Protein AF-A0A0J9YVA6-F1 (afdb_monomer_lite)

Radius of gyration: 19.33 Å; chains: 1; bounding box: 51×37×50 Å

Structure (mmCIF, N/CA/C/O backbone):
data_AF-A0A0J9YVA6-F1
#
_entry.id   AF-A0A0J9YVA6-F1
#
loop_
_atom_site.group_PDB
_atom_site.id
_atom_site.type_symbol
_atom_site.label_atom_id
_atom_site.label_alt_id
_atom_site.label_comp_id
_atom_site.label_asym_id
_atom_site.label_entity_id
_atom_site.label_seq_id
_atom_site.pdbx_PDB_ins_code
_atom_site.Cartn_x
_atom_site.Cartn_y
_atom_site.Cartn_z
_atom_site.occupancy
_atom_site.B_iso_or_equiv
_atom_site.auth_seq_id
_atom_site.auth_comp_id
_atom_site.auth_asym_id
_atom_site.auth_atom_id
_atom_site.pdbx_PDB_model_num
ATOM 1 N N . MET A 1 1 ? 23.144 -6.982 13.644 1.00 34.41 1 MET A N 1
ATOM 2 C CA . MET A 1 1 ? 22.633 -7.574 12.383 1.00 34.41 1 MET A CA 1
ATOM 3 C C . MET A 1 1 ? 21.151 -7.306 12.459 1.00 34.41 1 MET A C 1
ATOM 5 O O . MET A 1 1 ? 20.417 -8.117 13.003 1.00 34.41 1 MET A O 1
ATOM 9 N N . ASP A 1 2 ? 20.773 -6.083 12.106 1.00 31.20 2 ASP A N 1
ATOM 10 C CA . ASP A 1 2 ? 19.580 -5.460 12.680 1.00 31.20 2 ASP A CA 1
ATOM 11 C C . ASP A 1 2 ? 18.478 -5.509 11.624 1.00 31.20 2 ASP A C 1
ATOM 13 O O . ASP A 1 2 ? 18.634 -4.998 10.516 1.00 31.20 2 ASP A O 1
ATOM 17 N N . THR A 1 3 ? 17.441 -6.293 11.910 1.00 40.44 3 THR A N 1
ATOM 18 C CA . THR A 1 3 ? 16.440 -6.740 10.938 1.00 40.44 3 THR A CA 1
ATOM 19 C C . THR A 1 3 ? 15.103 -6.041 11.116 1.00 40.44 3 THR A C 1
ATOM 21 O O . THR A 1 3 ? 14.570 -6.051 12.219 1.00 40.44 3 THR A O 1
ATOM 24 N N . LEU A 1 4 ? 14.511 -5.650 9.982 1.00 44.72 4 LEU A N 1
ATOM 25 C CA . LEU A 1 4 ? 13.115 -5.225 9.823 1.00 44.72 4 LEU A CA 1
ATOM 26 C C . LEU A 1 4 ? 12.574 -5.741 8.464 1.00 44.72 4 LEU A C 1
ATOM 28 O O . LEU A 1 4 ? 12.211 -4.977 7.586 1.00 44.72 4 LEU A O 1
ATOM 32 N N . PHE A 1 5 ? 12.581 -7.019 8.083 1.00 54.06 5 PHE A N 1
ATOM 33 C CA . PHE A 1 5 ? 12.419 -8.262 8.824 1.00 54.06 5 PHE A CA 1
ATOM 34 C C . PHE A 1 5 ? 12.873 -9.390 7.889 1.00 54.06 5 PHE A C 1
ATOM 36 O O . PHE A 1 5 ? 12.263 -9.595 6.839 1.00 54.06 5 PHE A O 1
ATOM 43 N N . ASN A 1 6 ? 13.935 -10.134 8.208 1.00 56.59 6 ASN A N 1
ATOM 44 C CA . ASN A 1 6 ? 14.426 -11.213 7.337 1.00 56.59 6 ASN A CA 1
ATOM 45 C C . ASN A 1 6 ? 13.557 -12.488 7.428 1.00 56.59 6 ASN A C 1
ATOM 47 O O . ASN A 1 6 ? 14.058 -13.608 7.467 1.00 56.59 6 ASN A O 1
ATOM 51 N N . THR A 1 7 ? 12.242 -12.296 7.487 1.00 61.22 7 THR A N 1
ATOM 52 C CA . THR A 1 7 ? 11.217 -13.318 7.651 1.00 61.22 7 THR A CA 1
ATOM 53 C C . THR A 1 7 ? 10.529 -13.509 6.308 1.00 61.22 7 THR A C 1
ATOM 55 O O . THR A 1 7 ? 10.100 -12.545 5.673 1.00 61.22 7 THR A O 1
ATOM 58 N N . LYS A 1 8 ? 10.432 -14.756 5.843 1.00 60.28 8 LYS A N 1
ATOM 59 C CA . LYS A 1 8 ? 9.611 -15.068 4.673 1.00 60.28 8 LYS A CA 1
ATOM 60 C C . LYS A 1 8 ? 8.153 -15.031 5.111 1.00 60.28 8 LYS A C 1
ATOM 62 O O . LYS A 1 8 ? 7.720 -15.896 5.864 1.00 60.28 8 LYS A O 1
ATOM 67 N N . PHE A 1 9 ? 7.415 -14.029 4.652 1.00 67.56 9 PHE A N 1
ATOM 68 C CA . PHE A 1 9 ? 5.964 -14.053 4.750 1.00 67.56 9 PHE A CA 1
ATOM 69 C C . PHE A 1 9 ? 5.457 -15.061 3.724 1.00 67.56 9 PHE A C 1
ATOM 71 O O . PHE A 1 9 ? 5.708 -14.918 2.524 1.00 67.56 9 PHE A O 1
ATOM 78 N N . GLU A 1 10 ? 4.793 -16.112 4.190 1.00 59.31 10 GLU A N 1
ATOM 79 C CA . GLU A 1 10 ? 4.082 -17.006 3.290 1.00 59.31 10 GLU A CA 1
ATOM 80 C C . GLU A 1 10 ? 3.025 -16.167 2.570 1.00 59.31 10 GLU A C 1
ATOM 82 O O . GLU A 1 10 ? 2.240 -15.462 3.205 1.00 59.31 10 GLU A O 1
ATOM 87 N N . SER A 1 11 ? 3.033 -16.193 1.243 1.00 61.22 11 SER A N 1
ATOM 88 C CA . SER A 1 11 ? 1.975 -15.633 0.408 1.00 61.22 11 SER A CA 1
ATOM 89 C C . SER A 1 11 ? 1.810 -16.563 -0.783 1.00 61.22 11 SER A C 1
ATOM 91 O O . SER A 1 11 ? 2.749 -16.796 -1.542 1.00 61.22 11 SER A O 1
ATOM 93 N N . ASP A 1 12 ? 0.625 -17.150 -0.912 1.00 62.28 12 ASP A N 1
ATOM 94 C CA . ASP A 1 12 ? 0.291 -17.915 -2.105 1.00 62.28 12 ASP A CA 1
ATOM 95 C C . ASP A 1 12 ? -0.036 -16.914 -3.214 1.00 62.28 12 ASP A C 1
ATOM 97 O O . ASP A 1 12 ? -0.843 -16.002 -2.971 1.00 62.28 12 ASP A O 1
ATOM 101 N N . PRO A 1 13 ? 0.551 -17.047 -4.416 1.00 64.94 13 PRO A N 1
ATOM 102 C CA . PRO A 1 13 ? 0.197 -16.185 -5.530 1.00 64.94 13 PRO A CA 1
ATOM 10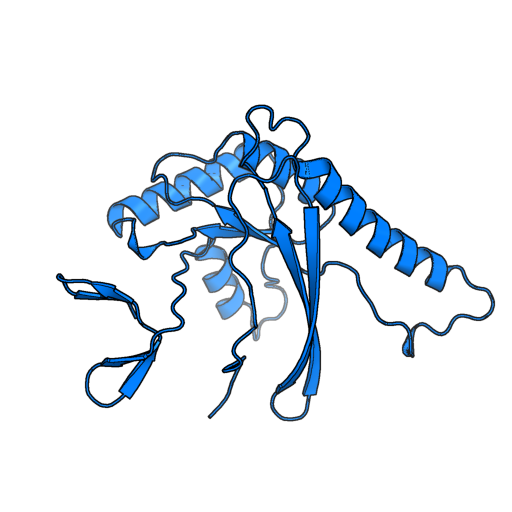3 C C . PRO A 1 13 ? -1.307 -16.298 -5.784 1.00 64.94 13 PRO A C 1
ATOM 105 O O . PRO A 1 13 ? -1.847 -17.385 -5.993 1.00 64.94 13 PRO A O 1
ATOM 108 N N . ALA A 1 14 ? -2.000 -15.162 -5.714 1.00 65.56 14 ALA A N 1
ATOM 109 C CA . ALA A 1 14 ? -3.417 -15.113 -6.017 1.00 65.56 14 ALA A CA 1
ATOM 110 C C . ALA A 1 14 ? -3.646 -15.357 -7.514 1.00 65.56 14 ALA A C 1
ATOM 112 O O . ALA A 1 14 ? -2.877 -14.905 -8.361 1.00 65.56 14 ALA A O 1
ATOM 113 N N . THR A 1 15 ? -4.728 -16.055 -7.845 1.00 70.56 15 THR A N 1
ATOM 114 C CA . THR A 1 15 ? -5.177 -16.207 -9.229 1.00 70.56 15 THR A CA 1
ATOM 115 C C . THR A 1 15 ? -5.723 -14.877 -9.747 1.00 70.56 15 THR A C 1
ATOM 117 O O . THR A 1 15 ? -6.553 -14.270 -9.079 1.00 70.56 15 THR A O 1
ATOM 120 N N . HIS A 1 16 ? -5.326 -14.454 -10.949 1.00 73.81 16 HIS A N 1
ATOM 121 C CA . HIS A 1 16 ? -5.752 -13.192 -11.587 1.00 73.81 16 HIS A CA 1
ATOM 122 C C . HIS A 1 16 ? -7.160 -13.237 -12.221 1.00 73.81 16 HIS A C 1
ATOM 124 O O . HIS A 1 16 ? -7.457 -12.527 -13.179 1.00 73.81 16 HIS A O 1
ATOM 130 N N . ASN A 1 17 ? -8.025 -14.121 -11.720 1.00 80.12 17 ASN A N 1
ATOM 131 C CA . ASN A 1 17 ? -9.344 -14.409 -12.289 1.00 80.12 17 ASN A CA 1
ATOM 132 C C . ASN A 1 17 ? -10.437 -14.314 -11.215 1.00 80.12 17 ASN A C 1
ATOM 134 O O . ASN A 1 17 ? -11.429 -15.041 -11.251 1.00 80.12 17 ASN A O 1
ATOM 138 N N . GLU A 1 18 ? -10.234 -13.461 -10.214 1.00 84.56 18 GLU A N 1
ATOM 139 C CA . GLU A 1 18 ? -11.162 -13.340 -9.093 1.00 84.56 18 GLU A CA 1
ATOM 140 C C . GLU A 1 18 ? -12.416 -12.550 -9.519 1.00 84.56 18 GLU A C 1
ATOM 142 O O . GLU A 1 18 ? -12.301 -11.490 -10.147 1.00 84.56 18 GLU A O 1
ATOM 147 N N . PRO A 1 19 ? -13.629 -13.028 -9.178 1.00 84.81 19 PRO A N 1
ATOM 148 C CA . PRO A 1 19 ? -14.884 -12.405 -9.609 1.00 84.81 19 PRO A CA 1
ATOM 149 C C . PRO A 1 19 ? -15.133 -11.030 -8.968 1.00 84.81 19 PRO A C 1
ATOM 151 O O . PRO A 1 19 ? -15.962 -10.266 -9.456 1.00 84.81 19 PRO A O 1
ATOM 154 N N . GLY A 1 20 ? -14.420 -10.703 -7.890 1.00 86.06 20 GLY A N 1
ATOM 155 C CA . GLY A 1 20 ? -14.510 -9.430 -7.189 1.00 86.06 20 GLY A CA 1
ATOM 156 C C . GLY A 1 20 ? -13.316 -9.208 -6.265 1.00 86.06 20 GLY A C 1
ATOM 157 O O . GLY A 1 20 ? -12.478 -10.094 -6.081 1.00 86.06 20 GLY A O 1
ATOM 158 N N . VAL A 1 21 ? -13.253 -8.015 -5.677 1.00 91.00 21 VAL A N 1
ATOM 159 C CA . VAL A 1 21 ? -12.195 -7.643 -4.734 1.00 91.00 21 VAL A CA 1
ATOM 160 C C . VAL A 1 21 ? -12.500 -8.221 -3.357 1.00 91.00 21 VAL A C 1
ATOM 162 O O . VAL A 1 21 ? -13.602 -8.068 -2.836 1.00 91.00 21 VAL A O 1
ATOM 165 N N . ARG A 1 22 ? -11.509 -8.863 -2.743 1.00 90.88 22 ARG A N 1
ATOM 166 C CA . ARG A 1 22 ? -11.577 -9.361 -1.362 1.00 90.88 22 ARG A CA 1
ATOM 167 C C . ARG A 1 22 ? -10.286 -9.056 -0.621 1.00 90.88 22 ARG A C 1
ATOM 169 O O . ARG A 1 22 ? -9.257 -8.805 -1.244 1.00 90.88 22 ARG A O 1
ATOM 176 N N . LEU A 1 23 ? -10.332 -9.113 0.704 1.00 92.19 23 LEU A N 1
ATOM 177 C CA . LEU A 1 23 ? -9.174 -8.862 1.557 1.00 92.19 23 LEU A CA 1
ATOM 178 C C . LEU A 1 23 ? -8.750 -10.131 2.290 1.00 92.19 23 LEU A C 1
ATOM 180 O O . LEU A 1 23 ? -9.589 -10.906 2.752 1.00 92.19 23 LEU A O 1
ATOM 184 N N . LYS A 1 24 ? -7.439 -10.342 2.399 1.00 91.19 24 LYS A N 1
ATOM 185 C CA . LYS A 1 24 ? -6.836 -11.409 3.203 1.00 91.19 24 LYS A CA 1
ATOM 186 C C . LYS A 1 24 ? -5.950 -10.777 4.267 1.00 91.19 24 LYS A C 1
ATOM 188 O O . LYS A 1 24 ? -4.924 -10.199 3.935 1.00 91.19 24 LYS A O 1
ATOM 193 N N . ALA A 1 25 ? -6.330 -10.917 5.532 1.00 91.56 25 ALA A N 1
ATOM 194 C CA . ALA A 1 25 ? -5.512 -10.489 6.659 1.00 91.56 25 ALA A CA 1
ATOM 195 C C . ALA A 1 25 ? -4.635 -11.644 7.165 1.00 91.56 25 ALA A C 1
ATOM 197 O O . ALA A 1 25 ? -5.118 -12.766 7.333 1.00 91.56 25 ALA A O 1
ATOM 198 N N . ARG A 1 26 ? -3.355 -11.370 7.422 1.00 90.12 26 ARG A N 1
ATOM 199 C CA . ARG A 1 26 ? -2.399 -12.294 8.046 1.00 90.12 26 ARG A CA 1
ATOM 200 C C . ARG A 1 26 ? -1.659 -11.557 9.158 1.00 90.12 26 ARG A C 1
ATOM 202 O O . ARG A 1 26 ? -1.078 -10.503 8.912 1.00 90.12 26 ARG A O 1
ATOM 209 N N . SER A 1 27 ? -1.685 -12.100 10.371 1.00 89.38 27 SER A N 1
ATOM 210 C CA . SER A 1 27 ? -0.997 -11.523 11.531 1.00 89.38 27 SER A CA 1
ATOM 211 C C . SER A 1 27 ? 0.271 -12.304 11.854 1.00 89.38 27 SER A C 1
ATOM 213 O O . SER A 1 27 ? 0.266 -13.532 11.871 1.00 89.38 27 SER A O 1
ATOM 215 N N . TYR A 1 28 ? 1.337 -11.574 12.150 1.00 87.44 28 TYR A N 1
ATOM 216 C CA . TYR A 1 28 ? 2.662 -12.079 12.468 1.00 87.44 28 TYR A CA 1
ATOM 217 C C . TYR A 1 28 ? 3.148 -11.434 13.764 1.00 87.44 28 TYR A C 1
ATOM 219 O O . TYR A 1 28 ? 2.969 -10.235 13.980 1.00 87.44 28 TYR A O 1
ATOM 227 N N . GLU A 1 29 ? 3.791 -12.219 14.620 1.00 86.81 29 GLU A N 1
ATOM 228 C CA . GLU A 1 29 ? 4.506 -11.701 15.783 1.00 86.81 29 GLU A CA 1
ATOM 229 C C . GLU A 1 29 ? 5.991 -11.609 15.442 1.00 86.81 29 GLU A C 1
ATOM 231 O O . GLU A 1 29 ? 6.636 -12.597 15.092 1.00 86.81 29 GLU A O 1
ATOM 236 N N . LEU A 1 30 ? 6.514 -10.391 15.496 1.00 84.50 30 LEU A N 1
ATOM 237 C CA . LEU A 1 30 ? 7.886 -10.042 15.169 1.00 84.50 30 LEU A CA 1
ATOM 238 C C . LEU A 1 30 ? 8.552 -9.507 16.436 1.00 84.50 30 LEU A C 1
ATOM 240 O O . LEU A 1 30 ? 7.928 -8.818 17.241 1.00 84.50 30 LEU A O 1
ATOM 244 N N . GLN A 1 31 ? 9.827 -9.820 16.629 1.00 80.12 31 GLN A N 1
ATOM 245 C CA . GLN A 1 31 ? 10.621 -9.266 17.719 1.00 80.12 31 GLN A CA 1
ATOM 246 C C . GLN A 1 31 ? 11.782 -8.486 17.116 1.00 80.12 31 GLN A C 1
ATOM 248 O O . GLN A 1 31 ? 12.611 -9.060 16.412 1.00 80.12 31 GLN A O 1
ATOM 253 N N . GLU A 1 32 ? 11.838 -7.188 17.400 1.00 73.06 32 GLU A N 1
ATOM 254 C CA . GLU A 1 32 ? 12.928 -6.319 16.972 1.00 73.06 32 GLU A CA 1
ATOM 255 C C . GLU A 1 32 ? 13.602 -5.710 18.198 1.00 73.06 32 GLU A C 1
ATOM 257 O O . GLU A 1 32 ? 12.992 -4.980 18.982 1.00 73.06 32 GLU A O 1
ATOM 262 N N . SER A 1 33 ? 14.881 -6.039 18.381 1.00 75.19 33 SER A N 1
ATOM 263 C CA . SER A 1 33 ? 15.639 -5.689 19.584 1.00 75.19 33 SER A CA 1
ATOM 264 C C . SER A 1 33 ? 14.884 -6.109 20.863 1.00 75.19 33 SER A C 1
ATOM 266 O O . SER A 1 33 ? 14.738 -7.305 21.129 1.00 75.19 33 SER A O 1
ATOM 268 N N . ASN A 1 34 ? 14.360 -5.143 21.627 1.00 79.69 34 ASN A N 1
ATOM 269 C CA . ASN A 1 34 ? 13.610 -5.365 22.869 1.00 79.69 34 ASN A CA 1
ATOM 270 C C . ASN A 1 34 ? 12.090 -5.152 22.715 1.00 79.69 34 ASN A C 1
ATOM 272 O O . ASN A 1 34 ? 11.363 -5.229 23.705 1.00 79.69 34 ASN A O 1
ATOM 276 N N . VAL A 1 35 ? 11.599 -4.875 21.503 1.00 84.56 35 VAL A N 1
ATOM 277 C CA . VAL A 1 35 ? 10.187 -4.574 21.232 1.00 84.56 35 VAL A CA 1
ATOM 278 C C . VAL A 1 35 ? 9.530 -5.763 20.535 1.00 84.56 35 VAL A C 1
ATOM 280 O O . VAL A 1 35 ? 10.030 -6.281 19.536 1.00 84.56 35 VAL A O 1
ATOM 283 N N . ARG A 1 36 ? 8.388 -6.205 21.069 1.00 84.69 36 ARG A N 1
ATOM 284 C CA . ARG A 1 36 ? 7.515 -7.184 20.410 1.00 84.69 36 ARG A CA 1
ATOM 285 C C . ARG A 1 36 ? 6.495 -6.430 19.569 1.00 84.69 36 ARG A C 1
ATOM 287 O O . ARG A 1 36 ? 5.716 -5.647 20.107 1.00 84.69 36 ARG A O 1
ATOM 294 N N . LEU A 1 37 ? 6.500 -6.680 18.270 1.00 87.25 37 LEU A N 1
ATOM 295 C CA . LEU A 1 37 ? 5.600 -6.080 17.299 1.00 87.25 37 LEU A CA 1
ATOM 296 C C . LEU A 1 37 ? 4.618 -7.137 16.796 1.00 87.25 37 LEU A C 1
ATOM 298 O O . LEU A 1 37 ? 5.018 -8.160 16.248 1.00 87.25 37 LEU A O 1
ATOM 302 N N . LYS A 1 38 ? 3.320 -6.871 16.931 1.00 89.31 38 LYS A N 1
ATOM 303 C CA . LYS A 1 38 ? 2.279 -7.668 16.280 1.00 89.31 38 LYS A CA 1
ATOM 304 C C . LYS A 1 38 ? 1.885 -6.981 14.976 1.00 89.31 38 LYS A C 1
ATOM 306 O O . LYS A 1 38 ? 1.138 -6.008 14.992 1.00 89.31 38 LYS A O 1
ATOM 311 N N . LEU A 1 39 ? 2.419 -7.470 13.863 1.00 90.38 39 LEU A N 1
ATOM 312 C CA . LEU A 1 39 ? 2.192 -6.918 12.532 1.00 90.38 39 LEU A CA 1
ATOM 313 C C . LEU A 1 39 ? 1.054 -7.668 11.840 1.00 90.38 39 LEU A C 1
ATOM 315 O O . LEU A 1 39 ? 1.149 -8.873 11.635 1.00 90.38 39 LEU A O 1
ATOM 319 N N . THR A 1 40 ? 0.015 -6.959 11.408 1.00 92.19 40 THR A N 1
ATOM 320 C CA . THR A 1 40 ? -1.030 -7.523 10.544 1.00 92.19 40 THR A CA 1
ATOM 321 C C . THR A 1 40 ? -0.897 -6.941 9.145 1.00 92.19 40 THR A C 1
ATOM 323 O O . THR A 1 40 ? -0.966 -5.729 8.967 1.00 92.19 40 THR A O 1
ATOM 326 N N . ILE A 1 41 ? -0.714 -7.808 8.153 1.00 92.19 41 ILE A N 1
ATOM 327 C CA . ILE A 1 41 ? -0.676 -7.448 6.735 1.00 92.19 41 ILE A CA 1
ATOM 328 C C . ILE A 1 41 ? -2.031 -7.807 6.135 1.00 92.19 41 ILE A C 1
ATOM 330 O O . ILE A 1 41 ? -2.504 -8.933 6.299 1.00 92.19 41 ILE A O 1
ATOM 334 N N . VAL A 1 42 ? -2.667 -6.847 5.467 1.00 94.25 42 VAL A N 1
ATOM 335 C CA . VAL A 1 42 ? -3.954 -7.046 4.797 1.00 94.25 42 VAL A CA 1
ATOM 336 C C . VAL A 1 42 ? -3.766 -6.835 3.303 1.00 94.25 42 VAL A C 1
ATOM 338 O O . VAL A 1 42 ? -3.568 -5.711 2.847 1.00 94.25 42 VAL A O 1
ATOM 341 N N . ASP A 1 43 ? -3.855 -7.925 2.549 1.00 92.25 43 ASP A N 1
ATOM 342 C CA . ASP A 1 43 ? -3.669 -7.920 1.103 1.00 92.25 43 ASP A CA 1
ATOM 343 C C . ASP A 1 43 ? -5.010 -7.817 0.378 1.00 92.25 43 ASP A C 1
ATOM 345 O O . ASP A 1 43 ? -5.978 -8.505 0.720 1.00 92.25 43 ASP A O 1
ATOM 349 N N . THR A 1 44 ? -5.050 -6.997 -0.673 1.00 92.19 44 THR A N 1
ATOM 350 C CA . THR A 1 44 ? -6.155 -6.990 -1.637 1.00 92.19 44 THR A CA 1
ATOM 351 C C . THR A 1 44 ? -5.956 -8.103 -2.658 1.00 92.19 44 THR A C 1
ATOM 353 O O . THR A 1 44 ? -4.868 -8.307 -3.193 1.00 92.19 44 THR A O 1
ATOM 356 N N . VAL A 1 45 ? -7.021 -8.844 -2.941 1.00 90.31 45 VAL A N 1
ATOM 357 C CA . VAL A 1 45 ? -7.032 -9.940 -3.910 1.00 90.31 45 VAL A CA 1
ATOM 358 C C . VAL A 1 45 ? -8.094 -9.638 -4.955 1.00 90.31 45 VAL A C 1
ATOM 360 O O . VAL A 1 45 ? -9.220 -9.293 -4.600 1.00 90.31 45 VAL A O 1
ATOM 363 N N . GLY A 1 46 ? -7.732 -9.744 -6.233 1.00 86.81 46 GLY A N 1
ATOM 364 C CA . GLY A 1 46 ? -8.636 -9.446 -7.342 1.00 86.81 46 GLY A CA 1
ATOM 365 C C . GLY A 1 46 ? -8.779 -7.959 -7.674 1.00 86.81 46 GLY A C 1
ATOM 366 O O . GLY A 1 46 ? -9.650 -7.601 -8.463 1.00 86.81 46 GLY A O 1
ATOM 367 N N . PHE A 1 47 ? -7.978 -7.068 -7.078 1.00 90.38 47 PHE A N 1
ATOM 368 C CA . PHE A 1 47 ? -8.090 -5.631 -7.333 1.00 90.38 47 PHE A CA 1
ATOM 369 C C . PHE A 1 47 ? -7.692 -5.283 -8.773 1.00 90.38 47 PHE A C 1
ATOM 371 O O . PHE A 1 47 ? -6.526 -5.362 -9.155 1.00 90.38 47 PHE A O 1
ATOM 378 N N . GLY A 1 48 ? -8.680 -4.865 -9.567 1.00 87.06 48 GLY A N 1
ATOM 379 C CA . GLY A 1 48 ? -8.485 -4.446 -10.953 1.00 87.06 48 GLY A CA 1
ATOM 380 C C . GLY A 1 48 ? -8.558 -5.563 -12.001 1.00 87.06 48 GLY A C 1
ATOM 381 O O . GLY A 1 48 ? -8.352 -5.247 -13.178 1.00 87.06 48 GLY A O 1
ATOM 382 N N . ASP A 1 49 ? -8.888 -6.801 -11.605 1.00 87.94 49 ASP A N 1
ATOM 383 C CA . ASP A 1 49 ? -9.033 -7.964 -12.503 1.00 87.94 49 ASP A CA 1
ATOM 384 C C . ASP A 1 49 ? -10.369 -7.956 -13.274 1.00 87.94 49 ASP A C 1
ATOM 386 O O . ASP A 1 49 ? -10.454 -8.443 -14.401 1.00 87.94 49 ASP A O 1
ATOM 390 N N . GLN A 1 50 ? -11.425 -7.380 -12.691 1.00 87.69 50 GLN A N 1
ATOM 391 C CA . GLN A 1 50 ? -12.769 -7.382 -13.278 1.00 87.69 50 GLN A CA 1
ATOM 392 C C . GLN A 1 50 ? -12.871 -6.438 -14.486 1.00 87.69 50 GLN A C 1
ATOM 394 O O . GLN A 1 50 ? -12.183 -5.424 -14.556 1.00 87.69 50 GLN A O 1
ATOM 399 N N . ILE A 1 51 ? -13.776 -6.714 -15.432 1.00 85.12 51 ILE A N 1
ATOM 400 C CA . ILE A 1 51 ? -14.049 -5.786 -16.548 1.00 85.12 51 ILE A CA 1
ATOM 401 C C . ILE A 1 51 ? -14.715 -4.506 -16.025 1.00 85.12 51 ILE A C 1
ATOM 403 O O . ILE A 1 51 ? -14.285 -3.406 -16.364 1.00 85.12 51 ILE A O 1
ATOM 407 N N . ASN A 1 52 ? -15.739 -4.657 -15.178 1.00 86.50 52 ASN A N 1
ATOM 408 C CA . ASN A 1 52 ? -16.356 -3.545 -14.465 1.00 86.50 52 ASN A CA 1
ATOM 409 C C . ASN A 1 52 ? -15.617 -3.317 -13.138 1.00 86.50 52 ASN A C 1
ATOM 411 O O . ASN A 1 52 ? -15.575 -4.216 -12.299 1.00 86.50 52 ASN A O 1
ATOM 415 N N . LYS A 1 53 ? -15.042 -2.122 -12.968 1.00 87.81 53 LYS A N 1
ATOM 416 C CA . LYS A 1 53 ? -14.176 -1.759 -11.834 1.00 87.81 53 LYS A CA 1
ATOM 417 C C . LYS A 1 53 ? -14.738 -0.615 -10.987 1.00 87.81 53 LYS A C 1
ATOM 419 O O . LYS A 1 53 ? -14.038 -0.113 -10.112 1.00 87.81 53 LYS A O 1
ATOM 424 N N . ASP A 1 54 ? -15.977 -0.195 -11.244 1.00 82.69 54 ASP A N 1
ATOM 425 C CA . ASP A 1 54 ? -16.558 1.009 -10.633 1.00 82.69 54 ASP A CA 1
ATOM 426 C C . ASP A 1 54 ? -16.613 0.916 -9.099 1.00 82.69 54 ASP A C 1
ATOM 428 O O . ASP A 1 54 ? -16.376 1.897 -8.398 1.00 82.69 54 ASP A O 1
ATOM 432 N N . ASP A 1 55 ? -16.837 -0.292 -8.579 1.00 88.00 55 ASP A N 1
ATOM 433 C CA . ASP A 1 55 ? -17.043 -0.568 -7.156 1.00 88.00 55 ASP A CA 1
ATOM 434 C C . ASP A 1 55 ? -15.896 -1.353 -6.500 1.00 88.00 55 ASP A C 1
ATOM 436 O O . ASP A 1 55 ? -16.032 -1.850 -5.380 1.00 88.00 55 ASP A O 1
ATOM 440 N N . SER A 1 56 ? -14.734 -1.449 -7.155 1.00 91.38 56 SER A N 1
ATOM 441 C CA . SER A 1 56 ? -13.586 -2.218 -6.645 1.00 91.38 56 SER A CA 1
ATOM 442 C C . SER A 1 56 ? -13.065 -1.724 -5.286 1.00 91.38 56 SER A C 1
ATOM 444 O O . SER A 1 56 ? -12.420 -2.483 -4.565 1.00 91.38 56 SER A O 1
ATOM 446 N N . TYR A 1 57 ? -13.350 -0.473 -4.909 1.00 93.81 57 TYR A N 1
ATOM 447 C CA . TYR A 1 57 ? -12.966 0.094 -3.615 1.00 93.81 57 TYR A CA 1
ATOM 448 C C . TYR A 1 57 ? -13.904 -0.309 -2.465 1.00 93.81 57 TYR A C 1
ATOM 450 O O . TYR A 1 57 ? -13.487 -0.229 -1.309 1.00 93.81 57 TYR A O 1
ATOM 458 N N . LYS A 1 58 ? -15.155 -0.721 -2.740 1.00 94.38 58 LYS A N 1
ATOM 459 C CA . LYS A 1 58 ? -16.169 -0.968 -1.695 1.00 94.38 58 LYS A CA 1
ATOM 460 C C . LYS A 1 58 ? -15.711 -2.003 -0.663 1.00 94.38 58 LYS A C 1
ATOM 462 O O . LYS A 1 58 ? -15.707 -1.650 0.513 1.00 94.38 58 LYS A O 1
ATOM 467 N N . PRO A 1 59 ? -15.205 -3.193 -1.050 1.00 94.94 59 PRO A N 1
ATOM 468 C CA . PRO A 1 59 ? -14.756 -4.188 -0.072 1.00 94.94 59 PRO A CA 1
ATOM 469 C C . PRO A 1 59 ? -13.578 -3.696 0.780 1.00 94.94 59 PRO A C 1
ATOM 471 O O . PRO A 1 59 ? -13.419 -4.107 1.927 1.00 94.94 59 PRO A O 1
ATOM 474 N N . ILE A 1 60 ? -12.752 -2.799 0.227 1.00 95.50 60 ILE A N 1
ATOM 475 C CA . ILE A 1 60 ? -11.613 -2.200 0.931 1.00 95.50 60 ILE A CA 1
ATOM 476 C C . ILE A 1 60 ? -12.107 -1.226 1.999 1.00 95.50 60 ILE A C 1
ATOM 478 O O . ILE A 1 60 ? -11.698 -1.304 3.157 1.00 95.50 60 ILE A O 1
ATOM 482 N N . VAL A 1 61 ? -13.014 -0.329 1.609 1.00 96.00 61 VAL A N 1
ATOM 483 C CA . VAL A 1 61 ? -13.613 0.662 2.508 1.00 96.00 61 VAL A CA 1
ATOM 484 C C . VAL A 1 61 ? -14.423 -0.016 3.611 1.00 96.00 61 VAL A C 1
ATOM 486 O O . VAL A 1 61 ? -14.247 0.330 4.773 1.00 96.00 61 VAL A O 1
ATOM 489 N N . GLU A 1 62 ? -15.244 -1.009 3.267 1.00 95.88 62 GLU A N 1
ATOM 490 C CA . GLU A 1 62 ? -16.053 -1.769 4.227 1.00 95.88 62 GLU A CA 1
ATOM 491 C C . GLU A 1 62 ? -15.192 -2.451 5.291 1.00 95.88 62 GLU A C 1
ATOM 493 O O . GLU A 1 62 ? -15.541 -2.441 6.469 1.00 95.88 62 GLU A O 1
ATOM 498 N N . TYR A 1 63 ? -14.039 -3.002 4.909 1.00 96.50 63 TYR A N 1
ATOM 499 C CA . TYR A 1 63 ? -13.132 -3.606 5.878 1.00 96.50 63 TYR A CA 1
ATOM 500 C C . TYR A 1 63 ? -12.508 -2.575 6.814 1.00 96.50 63 TYR A C 1
ATOM 502 O O . TYR A 1 63 ? -12.448 -2.824 8.016 1.00 96.50 63 TYR A O 1
ATOM 510 N N . ILE A 1 64 ? -12.056 -1.432 6.283 1.00 96.31 64 ILE A N 1
ATOM 511 C CA . ILE A 1 64 ? -11.499 -0.340 7.093 1.00 96.31 64 ILE A CA 1
ATOM 512 C C . ILE A 1 64 ? -12.556 0.167 8.085 1.00 96.31 64 ILE A C 1
ATOM 514 O O . ILE A 1 64 ? -12.272 0.270 9.278 1.00 96.31 64 ILE A O 1
ATOM 518 N N . ASP A 1 65 ? -13.782 0.396 7.612 1.00 96.38 65 ASP A N 1
ATOM 519 C CA . ASP A 1 65 ? -14.906 0.828 8.446 1.00 96.38 65 ASP A CA 1
ATOM 520 C C . ASP A 1 65 ? -15.258 -0.205 9.512 1.00 96.38 65 ASP A C 1
ATOM 522 O O . ASP A 1 65 ? -15.488 0.162 10.660 1.00 96.38 65 ASP A O 1
ATOM 526 N N . ALA A 1 66 ? -15.228 -1.498 9.181 1.00 96.69 66 ALA A N 1
ATOM 527 C CA . ALA A 1 66 ? -15.454 -2.559 10.157 1.00 96.69 66 ALA A CA 1
ATOM 528 C C . ALA A 1 66 ? -14.402 -2.552 11.281 1.00 96.69 66 ALA A C 1
ATOM 530 O O . ALA A 1 66 ? -14.747 -2.812 12.434 1.00 96.69 66 ALA A O 1
ATOM 531 N N . GLN A 1 67 ? -13.135 -2.223 10.982 1.00 95.81 67 GLN A N 1
ATOM 532 C CA . GLN A 1 67 ? -12.105 -2.097 12.023 1.00 95.81 67 GLN A CA 1
ATOM 533 C C . GLN A 1 67 ? -12.313 -0.850 12.890 1.00 95.81 67 GLN A C 1
ATOM 535 O O . GLN A 1 67 ? -12.108 -0.907 14.104 1.00 95.81 67 GLN A O 1
ATOM 540 N N . PHE A 1 68 ? -12.742 0.267 12.293 1.00 95.88 68 PHE A N 1
ATOM 541 C CA . PHE A 1 68 ? -13.101 1.468 13.050 1.00 95.88 68 PHE A CA 1
ATOM 542 C C . PHE A 1 68 ? -14.303 1.237 13.956 1.00 95.88 68 PHE A C 1
ATOM 544 O O . PHE A 1 68 ? -14.246 1.590 15.131 1.00 95.88 68 PHE A O 1
ATOM 551 N N . GLU A 1 69 ? -15.345 0.589 13.442 1.00 95.81 69 GLU A N 1
ATOM 552 C CA . GLU A 1 69 ? -16.536 0.244 14.210 1.00 95.81 69 GLU A CA 1
ATOM 553 C C . GLU A 1 69 ? -16.189 -0.694 15.370 1.00 95.81 69 GLU A C 1
ATOM 555 O O . GLU A 1 69 ? -16.583 -0.441 16.503 1.00 95.81 69 GLU A O 1
ATOM 560 N N . ALA A 1 70 ? -15.384 -1.735 15.131 1.00 94.19 70 ALA A N 1
ATOM 561 C CA . ALA A 1 70 ? -14.954 -2.650 16.188 1.00 94.19 70 ALA A CA 1
ATOM 562 C C . ALA A 1 70 ? -14.215 -1.920 17.324 1.00 94.19 70 ALA A C 1
ATOM 564 O O . ALA A 1 70 ? -14.474 -2.175 18.502 1.00 94.19 70 ALA A O 1
ATOM 565 N N . TYR A 1 71 ? -13.329 -0.983 16.974 1.00 94.38 71 TYR A N 1
ATOM 566 C CA . TYR A 1 71 ? -12.612 -0.168 17.952 1.00 94.38 71 TYR A CA 1
ATOM 567 C C . TYR A 1 71 ? -13.557 0.784 18.708 1.00 94.38 71 TYR A C 1
ATOM 569 O O . TYR A 1 71 ? -13.512 0.849 19.937 1.00 94.38 71 TYR A O 1
ATOM 577 N N . LEU A 1 72 ? -14.464 1.465 17.999 1.00 94.31 72 LEU A N 1
ATOM 578 C CA . LEU A 1 72 ? -15.457 2.365 18.594 1.00 94.31 72 LEU A CA 1
ATOM 579 C C . LEU A 1 72 ? -16.388 1.625 19.566 1.00 94.31 72 LEU A C 1
ATOM 581 O O . LEU A 1 72 ? -16.652 2.103 20.669 1.00 94.31 72 LEU A O 1
ATOM 585 N N . GLN A 1 73 ? -16.851 0.431 19.196 1.00 93.12 73 GLN A N 1
ATOM 586 C CA . GLN A 1 73 ? -17.690 -0.402 20.059 1.00 93.12 73 GLN A CA 1
ATOM 587 C C . GLN A 1 73 ? -16.978 -0.778 21.362 1.00 93.12 73 GLN A C 1
ATOM 589 O O . GLN A 1 73 ? -17.615 -0.820 22.414 1.00 93.12 73 GLN A O 1
ATOM 594 N N . GLU A 1 74 ? -15.665 -1.021 21.335 1.00 90.94 74 GLU A N 1
ATOM 595 C CA . GLU A 1 74 ? -14.886 -1.262 22.554 1.00 90.94 74 GLU A CA 1
ATOM 596 C C . GLU A 1 74 ? -14.766 0.001 23.423 1.00 90.94 74 GLU A C 1
ATOM 598 O O . GLU A 1 74 ? -14.891 -0.083 24.648 1.00 90.94 74 GLU A O 1
ATOM 603 N N . GLU A 1 75 ? -14.582 1.177 22.815 1.00 91.19 75 GLU A N 1
ATOM 604 C CA . GLU A 1 75 ? -14.531 2.457 23.537 1.00 91.19 75 GLU A CA 1
ATOM 605 C C . GLU A 1 75 ? -15.849 2.799 24.245 1.00 91.19 75 GLU A C 1
ATOM 607 O O . GLU A 1 75 ? -15.827 3.368 25.343 1.00 91.19 75 GLU A O 1
ATOM 612 N N . LEU A 1 76 ? -16.981 2.415 23.649 1.00 92.44 76 LEU A N 1
ATOM 613 C CA . LEU A 1 76 ? -18.328 2.660 24.173 1.00 92.44 76 LEU A CA 1
ATOM 614 C C . LEU A 1 76 ? -18.757 1.683 25.287 1.00 92.44 76 LEU A C 1
ATOM 616 O O . LEU A 1 76 ? -19.791 1.898 25.927 1.00 92.44 76 LEU A O 1
ATOM 620 N N . LYS A 1 77 ? -17.994 0.616 25.567 1.00 91.69 77 LYS A N 1
ATOM 621 C CA . LYS A 1 77 ? -18.334 -0.348 26.631 1.00 91.69 77 LYS A CA 1
ATOM 622 C C . LYS A 1 77 ? -18.254 0.282 28.024 1.00 91.69 77 LYS A C 1
ATOM 624 O O . LYS A 1 77 ? -17.271 0.920 28.393 1.00 91.69 77 LYS A O 1
ATOM 629 N N . ILE A 1 78 ? -19.245 -0.029 28.868 1.00 86.81 78 ILE A N 1
ATOM 630 C CA . ILE A 1 78 ? -19.282 0.388 30.286 1.00 86.81 78 ILE A CA 1
ATOM 631 C C . ILE A 1 78 ? -18.089 -0.194 31.064 1.00 86.81 78 ILE A C 1
ATOM 633 O O . ILE A 1 78 ? -17.439 0.503 31.839 1.00 86.81 78 ILE A O 1
ATOM 637 N N . LYS A 1 79 ? -17.782 -1.480 30.848 1.00 87.19 79 LYS A N 1
ATOM 638 C CA . LYS A 1 79 ? -16.572 -2.142 31.358 1.00 87.19 79 LYS A CA 1
ATOM 639 C C . LYS A 1 79 ? -15.594 -2.343 30.203 1.00 87.19 79 LYS A C 1
ATOM 641 O O . LYS A 1 79 ? -15.588 -3.399 29.580 1.00 87.19 79 LYS A O 1
ATOM 646 N N . ARG A 1 80 ? -14.814 -1.305 29.908 1.00 84.38 80 ARG A N 1
ATOM 647 C CA . ARG A 1 80 ? -13.821 -1.287 28.825 1.00 84.38 80 ARG A CA 1
ATOM 648 C C . ARG A 1 80 ? -12.460 -1.813 29.275 1.00 84.38 80 ARG A C 1
ATOM 650 O O . ARG A 1 80 ? -12.015 -1.515 30.384 1.00 84.38 80 ARG A O 1
ATOM 657 N N . SER A 1 81 ? -11.768 -2.523 28.388 1.00 83.69 81 SER A N 1
ATOM 658 C CA . SER A 1 81 ? -10.379 -2.960 28.593 1.00 83.69 81 SER A CA 1
ATOM 659 C C . SER A 1 81 ? -9.489 -2.566 27.414 1.00 83.69 81 SER A C 1
ATOM 661 O O . SER A 1 81 ? -8.877 -3.421 26.781 1.00 83.69 81 SER A O 1
ATOM 663 N N . LEU A 1 82 ? -9.401 -1.260 27.132 1.00 83.25 82 LEU A N 1
ATOM 664 C CA . LEU A 1 82 ? -8.660 -0.713 25.983 1.00 83.25 82 LEU A CA 1
ATOM 665 C C . LEU A 1 82 ? -7.177 -1.107 25.965 1.00 83.25 82 LEU A C 1
ATOM 667 O O . LEU A 1 82 ? -6.623 -1.366 24.908 1.00 83.25 82 LEU A O 1
ATOM 671 N N . PHE A 1 83 ? -6.545 -1.215 27.135 1.00 83.88 83 PHE A N 1
ATOM 672 C CA . PHE A 1 83 ? -5.135 -1.602 27.255 1.00 83.88 83 PHE A CA 1
ATOM 673 C C . PHE A 1 83 ? -4.851 -3.042 26.795 1.00 83.88 83 PHE A C 1
ATOM 675 O O . PHE A 1 83 ? -3.741 -3.338 26.369 1.00 83.88 83 PHE A O 1
ATOM 682 N N . ASN A 1 84 ? -5.850 -3.926 26.874 1.00 85.06 84 ASN A N 1
ATOM 683 C CA . ASN A 1 84 ? -5.760 -5.311 26.408 1.00 85.06 84 ASN A CA 1
ATOM 684 C C . ASN A 1 84 ? -6.416 -5.504 25.035 1.00 85.06 84 ASN A C 1
ATOM 686 O O . ASN A 1 84 ? -6.387 -6.612 24.497 1.00 85.06 84 ASN A O 1
ATOM 690 N N . TYR A 1 85 ? -7.046 -4.464 24.484 1.00 88.75 85 TYR A N 1
ATOM 691 C CA . TYR A 1 85 ? -7.730 -4.564 23.208 1.00 88.75 85 TYR A CA 1
ATOM 692 C C . TYR A 1 85 ? -6.710 -4.596 22.074 1.00 88.75 85 TYR A C 1
ATOM 694 O O . TYR A 1 85 ? -5.791 -3.781 22.004 1.00 88.75 85 TYR A O 1
ATOM 702 N N . HIS A 1 86 ? -6.872 -5.557 21.171 1.00 87.88 86 HIS A N 1
ATOM 703 C CA . HIS A 1 86 ? -6.033 -5.631 19.991 1.00 87.88 86 HIS A CA 1
ATOM 704 C C . HIS A 1 86 ? -6.539 -4.629 18.954 1.00 87.88 86 HIS A C 1
ATOM 706 O O . HIS A 1 86 ? -7.576 -4.854 18.338 1.00 87.88 86 HIS A O 1
ATOM 712 N N . ASP A 1 87 ? -5.799 -3.538 18.758 1.00 92.81 87 ASP A N 1
ATOM 713 C CA . ASP A 1 87 ? -6.107 -2.575 17.704 1.00 92.81 87 ASP A CA 1
ATOM 714 C C . ASP A 1 87 ? -5.901 -3.210 16.319 1.00 92.81 87 ASP A C 1
ATOM 716 O O . ASP A 1 87 ? -4.783 -3.574 15.949 1.00 92.81 87 ASP A O 1
ATOM 720 N N . THR A 1 88 ? -6.992 -3.354 15.570 1.00 94.06 88 THR A N 1
ATOM 721 C CA . THR A 1 88 ? -7.017 -3.909 14.212 1.00 94.06 88 THR A CA 1
ATOM 722 C C . THR A 1 88 ? -7.200 -2.844 13.132 1.00 94.06 88 THR A C 1
ATOM 724 O O . THR A 1 88 ? -7.300 -3.191 11.953 1.00 94.06 88 THR A O 1
ATOM 727 N N . ARG A 1 89 ? -7.253 -1.554 13.497 1.00 95.62 89 ARG A N 1
ATOM 728 C CA . ARG A 1 89 ? -7.388 -0.454 12.532 1.00 95.62 89 ARG A CA 1
ATOM 729 C C . ARG A 1 89 ? -6.216 -0.459 11.556 1.00 95.62 89 ARG A C 1
ATOM 731 O O . ARG A 1 89 ? -5.088 -0.789 11.913 1.00 95.62 89 ARG A O 1
ATOM 738 N N . ILE A 1 90 ? -6.478 -0.068 10.311 1.00 96.12 90 ILE A N 1
ATOM 739 C CA . ILE A 1 90 ? -5.419 0.054 9.309 1.00 96.12 90 ILE A CA 1
ATOM 740 C C . ILE A 1 90 ? -4.653 1.355 9.560 1.00 96.12 90 ILE A C 1
ATOM 742 O O . ILE A 1 90 ? -5.179 2.442 9.332 1.00 96.12 90 ILE A O 1
ATOM 746 N N . HIS A 1 91 ? -3.404 1.248 10.015 1.00 94.62 91 HIS A N 1
ATOM 747 C CA . HIS A 1 91 ? -2.572 2.420 10.322 1.00 94.62 91 HIS A CA 1
ATOM 748 C C . HIS A 1 91 ? -1.929 3.051 9.082 1.00 94.62 91 HIS A C 1
ATOM 750 O O . HIS A 1 91 ? -1.728 4.264 9.050 1.00 94.62 91 HIS A O 1
ATOM 756 N N . ALA A 1 92 ? -1.618 2.246 8.063 1.00 94.88 92 ALA A N 1
ATOM 757 C CA . ALA A 1 92 ? -1.003 2.692 6.815 1.00 94.88 92 ALA A CA 1
ATOM 758 C C . ALA A 1 92 ? -1.494 1.857 5.625 1.00 94.88 92 ALA A C 1
ATOM 760 O O . ALA A 1 92 ? -1.660 0.642 5.730 1.00 94.88 92 ALA A O 1
ATOM 761 N N . CYS A 1 93 ? -1.691 2.508 4.479 1.00 96.25 93 CYS A N 1
ATOM 762 C CA . CYS A 1 93 ? -2.073 1.879 3.219 1.00 96.25 93 CYS A CA 1
ATOM 763 C C . CYS A 1 93 ? -0.972 2.104 2.182 1.00 96.25 93 CYS A C 1
ATOM 765 O O . CYS A 1 93 ? -0.791 3.216 1.688 1.00 96.25 93 CYS A O 1
ATOM 767 N N . LEU A 1 94 ? -0.238 1.044 1.840 1.00 95.88 94 LEU A N 1
ATOM 768 C CA . LEU A 1 94 ? 0.723 1.078 0.740 1.00 95.88 94 LEU A CA 1
ATOM 769 C C . LEU A 1 94 ? -0.030 0.930 -0.586 1.00 95.88 94 LEU A C 1
ATOM 771 O O . LEU A 1 94 ? -0.525 -0.151 -0.907 1.00 95.88 94 LEU A O 1
ATOM 775 N N . TYR A 1 95 ? -0.123 2.015 -1.355 1.00 95.88 95 TYR A N 1
ATOM 776 C CA . TYR A 1 95 ? -0.848 2.017 -2.624 1.00 95.88 95 TYR A CA 1
ATOM 777 C C . TYR A 1 95 ? 0.100 1.751 -3.794 1.00 95.88 95 TYR A C 1
ATOM 779 O O . TYR A 1 95 ? 0.894 2.617 -4.168 1.00 95.88 95 TYR A O 1
ATOM 787 N N . PHE A 1 96 ? 0.017 0.555 -4.378 1.00 95.44 96 PHE A N 1
ATOM 788 C CA . PHE A 1 96 ? 0.887 0.125 -5.472 1.00 95.44 96 PHE A CA 1
ATOM 789 C C . PHE A 1 96 ? 0.407 0.666 -6.823 1.00 95.44 96 PHE A C 1
ATOM 791 O O . PHE A 1 96 ? -0.541 0.162 -7.421 1.00 95.44 96 PHE A O 1
ATOM 798 N N . ILE A 1 97 ? 1.124 1.658 -7.338 1.00 94.88 97 ILE A N 1
ATOM 799 C CA . ILE A 1 97 ? 0.929 2.233 -8.667 1.00 94.88 97 ILE A CA 1
ATOM 800 C C . ILE A 1 97 ? 1.708 1.396 -9.682 1.00 94.88 97 ILE A C 1
ATOM 802 O O . ILE A 1 97 ? 2.906 1.138 -9.522 1.00 94.88 97 ILE A O 1
ATOM 806 N N . ALA A 1 98 ? 1.031 0.979 -10.750 1.00 92.81 98 ALA A N 1
ATOM 807 C CA . ALA A 1 98 ? 1.667 0.233 -11.828 1.00 92.81 98 ALA A CA 1
ATOM 808 C C . ALA A 1 98 ? 2.688 1.111 -12.585 1.00 92.81 98 ALA A C 1
ATOM 810 O O . ALA A 1 98 ? 2.383 2.268 -12.887 1.00 92.81 98 ALA A O 1
ATOM 811 N N . PRO A 1 99 ? 3.861 0.573 -12.963 1.00 92.50 99 PRO A N 1
ATOM 812 C CA . PRO A 1 99 ? 4.905 1.329 -13.649 1.00 92.50 99 PRO A CA 1
ATOM 813 C C . PRO A 1 99 ? 4.581 1.519 -15.143 1.00 92.50 99 PRO A C 1
ATOM 815 O O . PRO A 1 99 ? 5.235 0.962 -16.016 1.00 92.50 99 PRO A O 1
ATOM 818 N N . THR A 1 100 ? 3.529 2.277 -15.459 1.00 89.88 100 THR A N 1
ATOM 819 C CA . THR A 1 100 ? 3.096 2.519 -16.849 1.00 89.88 100 THR A CA 1
ATOM 820 C C . THR A 1 100 ? 3.956 3.557 -17.571 1.00 89.88 100 THR A C 1
ATOM 822 O O . THR A 1 100 ? 3.932 3.610 -18.795 1.00 89.88 100 THR A O 1
ATOM 825 N N . GLY A 1 101 ? 4.666 4.419 -16.832 1.00 83.19 101 GLY A N 1
ATOM 826 C CA . GLY A 1 101 ? 5.447 5.537 -17.381 1.00 83.19 101 GLY A CA 1
ATOM 827 C C . GLY A 1 101 ? 4.607 6.734 -17.857 1.00 83.19 101 GLY A C 1
ATOM 828 O O . GLY A 1 101 ? 5.159 7.745 -18.301 1.00 83.19 101 GLY A O 1
ATOM 829 N N . HIS A 1 102 ? 3.277 6.658 -17.745 1.00 86.81 102 HIS A N 1
ATOM 830 C CA . HIS A 1 102 ? 2.354 7.696 -18.202 1.00 86.81 102 HIS A CA 1
ATOM 831 C C . HIS A 1 102 ? 1.765 8.497 -17.033 1.00 86.81 102 HIS A C 1
ATOM 833 O O . HIS A 1 102 ? 2.417 9.418 -16.542 1.00 86.81 102 HIS A O 1
ATOM 839 N N . SER A 1 103 ? 0.545 8.164 -16.623 1.00 86.94 103 SER A N 1
ATOM 840 C CA . SER A 1 103 ? -0.272 8.825 -15.598 1.00 86.94 103 SER A CA 1
ATOM 841 C C . SER A 1 103 ? -0.833 7.789 -14.619 1.00 86.94 103 SER A C 1
ATOM 843 O O . SER A 1 103 ? -0.659 6.579 -14.830 1.00 86.94 103 SER A O 1
ATOM 845 N N . LEU A 1 104 ? -1.521 8.244 -13.567 1.00 90.88 104 LEU A N 1
ATOM 846 C CA . LEU A 1 104 ? -2.336 7.355 -12.737 1.00 90.88 104 LEU A CA 1
ATOM 847 C C . LEU A 1 104 ? -3.470 6.758 -13.572 1.00 90.88 104 LEU A C 1
ATOM 849 O O . LEU A 1 104 ? -4.006 7.389 -14.491 1.00 90.88 104 LEU A O 1
ATOM 853 N N . LYS A 1 105 ? -3.857 5.521 -13.255 1.00 91.81 105 LYS A N 1
ATOM 854 C CA . LYS A 1 105 ? -5.065 4.940 -13.843 1.00 91.81 105 LYS A CA 1
ATOM 855 C C . LYS A 1 105 ? -6.289 5.595 -13.207 1.00 91.81 105 LYS A C 1
ATOM 857 O O . LYS A 1 105 ? -6.267 5.982 -12.041 1.00 91.81 105 LYS A O 1
ATOM 862 N N . SER A 1 106 ? -7.394 5.641 -13.946 1.00 91.12 106 SER A N 1
ATOM 863 C CA . SER A 1 106 ? -8.679 6.121 -13.419 1.00 91.12 106 SER A CA 1
ATOM 864 C C . SER A 1 106 ? -9.115 5.352 -12.168 1.00 91.12 106 SER A C 1
ATOM 866 O O . SER A 1 106 ? -9.571 5.960 -11.204 1.00 91.12 106 SER A O 1
ATOM 868 N N . LEU A 1 107 ? -8.905 4.031 -12.154 1.00 92.69 107 LEU A N 1
ATOM 869 C CA . LEU A 1 107 ? -9.153 3.182 -10.988 1.00 92.69 107 LEU A CA 1
ATOM 870 C C . LEU A 1 107 ? -8.343 3.629 -9.765 1.00 92.69 107 LEU A C 1
ATOM 872 O O . LEU A 1 107 ? -8.889 3.675 -8.662 1.00 92.69 107 LEU A O 1
ATOM 876 N N . ASP A 1 108 ? -7.065 3.965 -9.968 1.00 93.88 108 ASP A N 1
ATOM 877 C CA . ASP A 1 108 ? -6.172 4.376 -8.887 1.00 93.88 108 ASP A CA 1
ATOM 878 C C . ASP A 1 108 ? -6.684 5.666 -8.253 1.00 93.88 108 ASP A C 1
ATOM 880 O O . ASP A 1 108 ? -6.855 5.759 -7.039 1.00 93.88 108 ASP A O 1
ATOM 884 N N . LEU A 1 109 ? -7.046 6.627 -9.101 1.00 92.81 109 LEU A N 1
ATOM 885 C CA . LEU A 1 109 ? -7.561 7.917 -8.678 1.00 92.81 109 LEU A CA 1
ATOM 886 C C . LEU A 1 109 ? -8.877 7.805 -7.895 1.00 92.81 109 LEU A C 1
ATOM 888 O O . LEU A 1 109 ? -9.008 8.393 -6.821 1.00 92.81 109 LEU A O 1
ATOM 892 N N . VAL A 1 110 ? -9.844 7.039 -8.414 1.00 93.31 110 VAL A N 1
ATOM 893 C CA . VAL A 1 110 ? -11.141 6.822 -7.750 1.00 93.31 110 VAL A CA 1
ATOM 894 C C . VAL A 1 110 ? -10.942 6.126 -6.407 1.00 93.31 110 VAL A C 1
ATOM 896 O O . VAL A 1 110 ? -11.537 6.535 -5.412 1.00 93.31 110 VAL A O 1
ATOM 899 N N . THR A 1 111 ? -10.080 5.111 -6.358 1.00 94.88 111 THR A N 1
ATOM 900 C CA . THR A 1 111 ? -9.845 4.329 -5.140 1.00 94.88 111 THR A CA 1
ATOM 901 C C . THR A 1 111 ? -9.125 5.156 -4.080 1.00 94.88 111 THR A C 1
ATOM 903 O O . THR A 1 111 ? -9.597 5.224 -2.948 1.00 94.88 111 THR A O 1
ATOM 906 N N . MET A 1 112 ? -8.033 5.842 -4.430 1.00 95.12 112 MET A N 1
ATOM 907 C CA . MET A 1 112 ? -7.287 6.669 -3.474 1.00 95.12 112 MET A CA 1
ATOM 908 C C . MET A 1 112 ? -8.160 7.794 -2.907 1.00 95.12 112 MET A C 1
ATOM 910 O O . MET A 1 112 ? -8.154 8.015 -1.703 1.00 95.12 112 MET A O 1
ATOM 914 N N . LYS A 1 113 ? -9.005 8.421 -3.733 1.00 94.56 113 LYS A N 1
ATOM 915 C CA . LYS A 1 113 ? -9.956 9.455 -3.289 1.00 94.56 113 LYS A CA 1
ATOM 916 C C . LYS A 1 113 ? -11.059 8.944 -2.352 1.00 94.56 113 LYS A C 1
ATOM 918 O O . LYS A 1 113 ? -11.723 9.731 -1.690 1.00 94.56 113 LYS A O 1
ATOM 923 N N . LYS A 1 114 ? -11.323 7.636 -2.323 1.00 94.81 114 LYS A N 1
ATOM 924 C CA . LYS A 1 114 ? -12.253 7.021 -1.358 1.00 94.81 114 LYS A CA 1
ATOM 925 C C . LYS A 1 114 ? -11.559 6.589 -0.067 1.00 94.81 114 LYS A C 1
ATOM 927 O O . LYS A 1 114 ? -12.241 6.384 0.934 1.00 94.81 114 LYS A O 1
ATOM 932 N N . LEU A 1 115 ? -10.237 6.433 -0.102 1.00 95.44 115 LEU A N 1
ATOM 933 C CA . LEU A 1 115 ? -9.422 5.950 1.011 1.00 95.44 115 LEU A CA 1
ATOM 934 C C . LEU A 1 115 ? -8.715 7.080 1.775 1.00 95.44 115 LEU A C 1
ATOM 936 O O . LEU A 1 115 ? -8.391 6.890 2.943 1.00 95.44 115 LEU A O 1
ATOM 940 N N . ASP A 1 116 ? -8.495 8.238 1.152 1.00 95.25 116 ASP A N 1
ATOM 941 C CA . ASP A 1 116 ? -7.663 9.332 1.677 1.00 95.25 116 ASP A CA 1
ATOM 942 C C . ASP A 1 116 ? -8.122 9.892 3.031 1.00 95.25 116 ASP A C 1
ATOM 944 O O . ASP A 1 116 ? -7.309 10.241 3.879 1.00 95.25 116 ASP A O 1
ATOM 948 N N . SER A 1 117 ? -9.431 9.919 3.263 1.00 94.44 117 SER A N 1
ATOM 949 C CA . SER A 1 117 ? -10.056 10.342 4.521 1.00 94.44 117 SER A CA 1
ATOM 950 C C . SER A 1 117 ? -10.148 9.236 5.576 1.00 94.44 117 SER A C 1
ATOM 952 O O . SER A 1 117 ? -10.566 9.504 6.702 1.00 94.44 117 SER A O 1
ATOM 954 N N . LYS A 1 118 ? -9.788 7.995 5.227 1.00 94.69 118 LYS A N 1
ATOM 955 C CA . LYS A 1 118 ? -9.933 6.820 6.099 1.00 94.69 118 LYS A CA 1
ATOM 956 C C . LYS A 1 118 ? -8.606 6.221 6.531 1.00 94.69 118 LYS A C 1
ATOM 958 O O . LYS A 1 118 ? -8.542 5.621 7.594 1.00 94.69 118 LYS A O 1
ATOM 963 N N . VAL A 1 119 ? -7.556 6.328 5.723 1.00 96.06 119 VAL A N 1
ATOM 964 C CA . VAL A 1 119 ? -6.266 5.698 6.011 1.00 96.06 119 VAL A CA 1
ATOM 965 C C . VAL A 1 119 ? -5.115 6.554 5.504 1.00 96.06 119 VAL A C 1
ATOM 967 O O . VAL A 1 119 ? -5.230 7.249 4.500 1.00 96.06 119 VAL A O 1
ATOM 970 N N . ASN A 1 120 ? -3.968 6.456 6.173 1.00 95.50 120 ASN A N 1
ATOM 971 C CA . ASN A 1 120 ? -2.730 7.089 5.736 1.00 95.50 120 ASN A CA 1
ATOM 972 C C . ASN A 1 120 ? -2.210 6.418 4.456 1.00 95.50 120 ASN A C 1
ATOM 974 O O . ASN A 1 120 ? -1.586 5.354 4.512 1.00 95.50 120 ASN A O 1
ATOM 978 N N . ILE A 1 121 ? -2.484 7.021 3.298 1.00 95.75 121 ILE A N 1
ATOM 979 C CA . ILE A 1 121 ? -2.059 6.491 1.998 1.00 95.75 121 ILE A CA 1
ATOM 980 C C . ILE A 1 121 ? -0.595 6.842 1.731 1.00 95.75 121 ILE A C 1
ATOM 982 O O . ILE A 1 121 ? -0.230 8.014 1.684 1.00 95.75 121 ILE A O 1
ATOM 986 N N . ILE A 1 122 ? 0.224 5.830 1.461 1.00 95.38 122 ILE A N 1
ATOM 987 C CA . ILE A 1 122 ? 1.611 5.973 1.015 1.00 95.38 122 ILE A CA 1
ATOM 988 C C . ILE A 1 122 ? 1.697 5.432 -0.419 1.00 95.38 122 ILE A C 1
ATOM 990 O O . ILE A 1 122 ? 1.691 4.212 -0.618 1.00 95.38 122 ILE A O 1
ATOM 994 N N . PRO A 1 123 ? 1.746 6.306 -1.442 1.00 94.94 123 PRO A N 1
ATOM 995 C CA . PRO A 1 123 ? 1.832 5.869 -2.827 1.00 94.94 123 PRO A CA 1
ATOM 996 C C . PRO A 1 123 ? 3.234 5.344 -3.152 1.00 94.94 123 PRO A C 1
ATOM 998 O O . PRO A 1 123 ? 4.247 6.004 -2.893 1.00 94.94 123 PRO A O 1
ATOM 1001 N N . ILE A 1 124 ? 3.290 4.168 -3.772 1.00 95.19 124 ILE A N 1
ATOM 1002 C CA . ILE A 1 124 ? 4.533 3.511 -4.180 1.00 95.19 124 ILE A CA 1
ATOM 1003 C C . ILE A 1 124 ? 4.437 3.033 -5.629 1.00 95.19 124 ILE A C 1
ATOM 1005 O O . ILE A 1 124 ? 3.434 2.472 -6.052 1.00 95.19 124 ILE A O 1
ATOM 1009 N N . ILE A 1 125 ? 5.489 3.248 -6.411 1.00 95.25 125 ILE A N 1
ATOM 1010 C CA . ILE A 1 125 ? 5.621 2.731 -7.772 1.00 95.25 125 ILE A CA 1
ATOM 1011 C C . ILE A 1 125 ? 6.162 1.307 -7.672 1.00 95.25 125 ILE A C 1
ATOM 1013 O O . ILE A 1 125 ? 7.304 1.088 -7.256 1.00 95.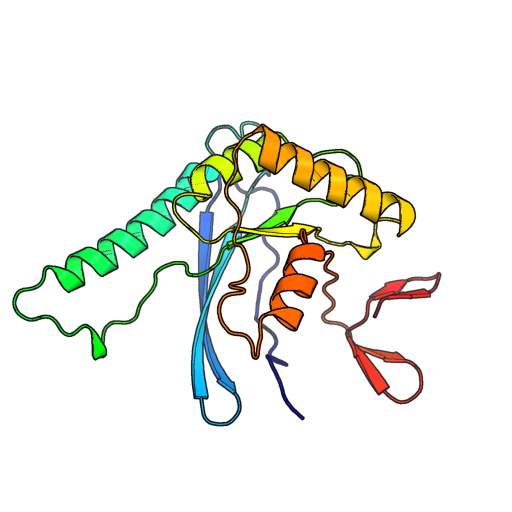25 125 ILE A O 1
ATOM 1017 N N . ALA A 1 126 ? 5.328 0.344 -8.056 1.00 93.00 126 ALA A N 1
ATOM 1018 C CA . ALA A 1 126 ? 5.675 -1.069 -8.067 1.00 93.00 126 ALA A CA 1
ATOM 1019 C C . ALA A 1 126 ? 6.654 -1.393 -9.204 1.00 93.00 126 ALA A C 1
ATOM 1021 O O . ALA A 1 126 ? 6.585 -0.775 -10.264 1.00 93.00 126 ALA A O 1
ATOM 1022 N N . LYS A 1 127 ? 7.505 -2.416 -9.021 1.00 90.88 127 LYS A N 1
ATOM 1023 C CA . LYS A 1 127 ? 8.434 -2.923 -10.056 1.00 90.88 127 LYS A CA 1
ATOM 1024 C C . LYS A 1 127 ? 9.196 -1.782 -10.750 1.00 90.88 127 LYS A C 1
ATOM 1026 O O . LYS A 1 127 ? 9.223 -1.684 -11.979 1.00 90.88 127 LYS A O 1
ATOM 1031 N N . ALA A 1 128 ? 9.754 -0.871 -9.952 1.00 92.56 128 ALA A N 1
ATOM 1032 C CA . ALA A 1 128 ? 10.377 0.348 -10.462 1.00 92.56 128 ALA A CA 1
ATOM 1033 C C . ALA A 1 128 ? 11.611 0.090 -11.347 1.00 92.56 128 ALA A C 1
ATOM 1035 O O . ALA A 1 128 ? 11.998 0.960 -12.120 1.00 92.56 128 ALA A O 1
ATOM 1036 N N . ASP A 1 129 ? 12.177 -1.117 -11.287 1.00 91.25 129 ASP A N 1
ATOM 1037 C CA . ASP A 1 129 ? 13.233 -1.616 -12.169 1.00 91.25 129 ASP A CA 1
ATOM 1038 C C . ASP A 1 129 ? 12.820 -1.705 -13.648 1.00 91.25 129 ASP A C 1
ATOM 1040 O O . ASP A 1 129 ? 13.675 -1.837 -14.520 1.00 91.25 129 ASP A O 1
ATOM 1044 N N . THR A 1 130 ? 11.524 -1.591 -13.944 1.00 90.25 130 THR A N 1
ATOM 1045 C CA . THR A 1 130 ? 10.992 -1.541 -15.315 1.00 90.25 130 THR A CA 1
ATOM 1046 C C . THR A 1 130 ? 11.045 -0.153 -15.961 1.00 90.25 130 THR A C 1
ATOM 1048 O O . THR A 1 130 ? 10.877 -0.053 -17.174 1.00 90.25 130 THR A O 1
ATOM 1051 N N . ILE A 1 131 ? 11.282 0.913 -15.185 1.00 90.56 131 ILE A N 1
ATOM 1052 C CA . ILE A 1 131 ? 11.295 2.300 -15.673 1.00 90.56 131 ILE A CA 1
ATOM 1053 C C . ILE A 1 131 ? 12.725 2.846 -15.653 1.00 90.56 131 ILE A C 1
ATOM 1055 O O . ILE A 1 131 ? 13.436 2.743 -14.651 1.00 90.56 131 ILE A O 1
ATOM 1059 N N . ALA A 1 132 ? 13.143 3.510 -16.732 1.00 92.25 132 ALA A N 1
ATOM 1060 C CA . ALA A 1 132 ? 14.436 4.182 -16.770 1.00 92.25 132 ALA A CA 1
ATOM 1061 C C . ALA A 1 132 ? 14.478 5.403 -15.827 1.00 92.25 132 ALA A C 1
ATOM 1063 O O . ALA A 1 132 ? 13.489 6.102 -15.618 1.00 92.25 132 ALA A O 1
ATOM 1064 N N . LYS A 1 133 ? 15.651 5.730 -15.271 1.00 90.12 133 LYS A N 1
ATOM 1065 C CA . LYS A 1 133 ? 15.800 6.797 -14.255 1.00 90.12 133 LYS A CA 1
ATOM 1066 C C . LYS A 1 133 ? 15.274 8.171 -14.709 1.00 90.12 133 LYS A C 1
ATOM 1068 O O . LYS A 1 133 ? 14.703 8.917 -13.915 1.00 90.12 133 LYS A O 1
ATOM 1073 N N . ASN A 1 134 ? 15.466 8.505 -15.983 1.00 91.31 134 ASN A N 1
ATOM 1074 C CA . ASN A 1 134 ? 14.979 9.739 -16.608 1.00 91.31 134 ASN A CA 1
ATOM 1075 C C . ASN A 1 134 ? 13.444 9.777 -16.734 1.00 91.31 134 ASN A C 1
ATOM 1077 O O . ASN A 1 134 ? 12.836 10.834 -16.559 1.00 91.31 134 ASN A O 1
ATOM 1081 N N . GLU A 1 135 ? 12.818 8.641 -17.025 1.00 92.62 135 GLU A N 1
ATOM 1082 C CA . GLU A 1 135 ? 11.365 8.490 -17.108 1.00 92.62 135 GLU A CA 1
ATOM 1083 C C . GLU A 1 135 ? 10.733 8.468 -15.720 1.00 92.62 135 GLU A C 1
ATOM 1085 O O . GLU A 1 135 ? 9.708 9.112 -15.511 1.00 92.62 135 GLU A O 1
ATOM 1090 N N . LEU A 1 136 ? 11.389 7.827 -14.750 1.00 91.81 136 LEU A N 1
ATOM 1091 C CA . LEU A 1 136 ? 10.924 7.737 -13.371 1.00 91.81 136 LEU A CA 1
ATOM 1092 C C . LEU A 1 136 ? 10.724 9.122 -12.754 1.00 91.81 136 LEU A C 1
ATOM 1094 O O . LEU A 1 136 ? 9.695 9.368 -12.132 1.00 91.81 136 LEU A O 1
ATOM 1098 N N . HIS A 1 137 ? 11.664 10.048 -12.968 1.00 90.75 137 HIS A N 1
ATOM 1099 C CA . HIS A 1 137 ? 11.524 11.421 -12.479 1.00 90.75 137 HIS A CA 1
ATOM 1100 C C . HIS A 1 137 ? 10.277 12.104 -13.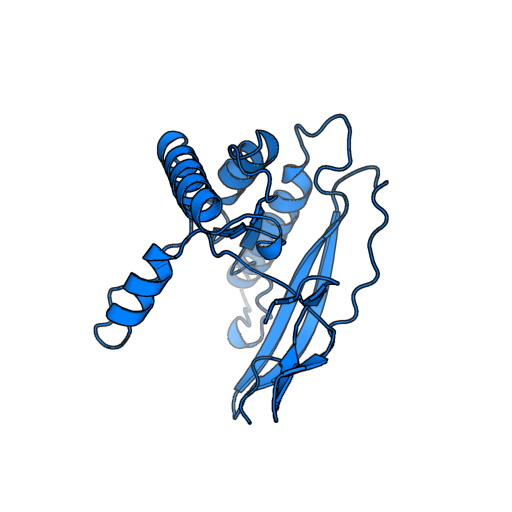059 1.00 90.75 137 HIS A C 1
ATOM 1102 O O . HIS A 1 137 ? 9.477 12.676 -12.323 1.00 90.75 137 HIS A O 1
ATOM 1108 N N . LYS A 1 138 ? 10.074 12.007 -14.380 1.00 92.56 138 LYS A N 1
ATOM 1109 C CA . LYS A 1 138 ? 8.894 12.581 -15.050 1.00 92.56 138 LYS A CA 1
ATOM 1110 C C . LYS A 1 138 ? 7.601 11.926 -14.565 1.00 92.56 138 LYS A C 1
ATOM 1112 O O . LYS A 1 138 ? 6.602 12.614 -14.379 1.00 92.56 138 LYS A O 1
ATOM 1117 N N . PHE A 1 139 ? 7.625 10.612 -14.359 1.00 93.75 139 PHE A N 1
ATOM 1118 C CA . PHE A 1 139 ? 6.479 9.842 -13.898 1.00 93.75 139 PHE A CA 1
ATOM 1119 C C . PHE A 1 139 ? 6.082 10.221 -12.467 1.00 93.75 139 PHE A C 1
ATOM 1121 O O . PHE A 1 139 ? 4.911 10.498 -12.223 1.00 93.75 139 PHE A O 1
ATOM 1128 N N . LYS A 1 140 ? 7.052 10.362 -11.551 1.00 92.75 140 LYS A N 1
ATOM 1129 C CA . LYS A 1 140 ? 6.811 10.857 -10.186 1.00 92.75 140 LYS A CA 1
ATOM 1130 C C . LYS A 1 140 ? 6.149 12.233 -10.184 1.00 92.75 140 LYS A C 1
ATOM 1132 O O . LYS A 1 140 ? 5.126 12.409 -9.528 1.00 92.75 140 LYS A O 1
ATOM 1137 N N . SER A 1 141 ? 6.684 13.185 -10.953 1.00 91.88 141 SER A N 1
ATOM 1138 C CA . SER A 1 141 ? 6.105 14.532 -11.041 1.00 91.88 141 SER A CA 1
ATOM 1139 C C . SER A 1 141 ? 4.668 14.515 -11.569 1.00 91.88 141 SER A C 1
ATOM 1141 O O . SER A 1 141 ? 3.825 15.241 -11.048 1.00 91.88 141 SER A O 1
ATOM 1143 N N . LYS A 1 142 ? 4.363 13.666 -12.561 1.00 93.62 142 LYS A N 1
ATOM 1144 C CA . LYS A 1 142 ? 2.997 13.510 -13.088 1.00 93.62 142 LYS A CA 1
ATOM 1145 C C . LYS A 1 142 ? 2.038 12.920 -12.058 1.00 93.62 142 LYS A C 1
ATOM 1147 O O . LYS A 1 142 ? 0.980 13.501 -11.847 1.00 93.62 142 LYS A O 1
ATOM 1152 N N . ILE A 1 143 ? 2.424 11.831 -11.384 1.00 93.94 143 ILE A N 1
ATOM 1153 C CA . ILE A 1 143 ? 1.614 11.212 -10.320 1.00 93.94 143 ILE A CA 1
ATOM 1154 C C . ILE A 1 143 ? 1.289 12.247 -9.240 1.00 93.94 143 ILE A C 1
ATOM 1156 O O . ILE A 1 143 ? 0.126 12.434 -8.899 1.00 93.94 143 ILE A O 1
ATOM 1160 N N . MET A 1 144 ? 2.301 12.959 -8.738 1.00 92.31 144 MET A N 1
ATOM 1161 C CA . MET A 1 144 ? 2.105 13.967 -7.693 1.00 92.31 144 MET A CA 1
ATOM 1162 C C . MET A 1 144 ? 1.206 15.113 -8.165 1.00 92.31 144 MET A C 1
ATOM 1164 O O . MET A 1 144 ? 0.300 15.518 -7.441 1.00 92.31 144 MET A O 1
ATOM 1168 N N . SER A 1 145 ? 1.399 15.596 -9.396 1.00 93.31 145 SER A N 1
ATOM 1169 C CA . SER A 1 145 ? 0.535 16.623 -9.988 1.00 93.31 145 SER A CA 1
ATOM 1170 C C . SER A 1 145 ? -0.921 16.163 -10.090 1.00 93.31 145 SER A C 1
ATOM 1172 O O . SER A 1 145 ? -1.832 16.939 -9.805 1.00 93.31 145 SER A O 1
ATOM 1174 N N . GLU A 1 146 ? -1.160 14.912 -10.482 1.00 93.94 146 GLU A N 1
ATOM 1175 C CA . GLU A 1 146 ? -2.507 14.349 -10.597 1.00 93.94 146 GLU A CA 1
ATOM 1176 C C . GLU A 1 146 ? -3.177 14.184 -9.231 1.00 93.94 146 GLU A C 1
ATOM 1178 O O . GLU A 1 146 ? -4.335 14.582 -9.085 1.00 93.94 146 GLU A O 1
ATOM 1183 N N . LEU A 1 147 ? -2.449 13.701 -8.219 1.00 93.19 147 LEU A N 1
ATOM 1184 C CA . LEU A 1 147 ? -2.950 13.599 -6.844 1.00 93.19 147 LEU A CA 1
ATOM 1185 C C . LEU A 1 147 ? -3.364 14.970 -6.294 1.00 93.19 147 LEU A C 1
ATOM 1187 O O . LEU A 1 147 ? -4.483 15.118 -5.801 1.00 93.19 147 LEU A O 1
ATOM 1191 N N . VAL A 1 148 ? -2.511 15.987 -6.467 1.00 92.69 148 VAL A N 1
ATOM 1192 C CA . VAL A 1 148 ? -2.792 17.363 -6.025 1.00 92.69 148 VAL A CA 1
ATOM 1193 C C . VAL A 1 148 ? -3.985 17.954 -6.779 1.00 92.69 148 VAL A C 1
ATOM 1195 O O . VAL A 1 148 ? -4.904 18.477 -6.153 1.00 92.69 148 VAL A O 1
ATOM 1198 N N . SER A 1 149 ? -4.023 17.830 -8.110 1.00 94.50 149 SER A N 1
ATOM 1199 C CA . SER A 1 149 ? -5.111 18.392 -8.931 1.00 94.50 149 SER A CA 1
ATOM 1200 C C . SER A 1 149 ? -6.488 17.796 -8.616 1.00 94.50 149 SER A C 1
ATOM 1202 O O . SER A 1 149 ? -7.503 18.475 -8.754 1.00 94.50 149 SER A O 1
ATOM 1204 N N . ASN A 1 150 ? -6.529 16.543 -8.157 1.00 93.81 150 ASN A N 1
ATOM 1205 C CA . ASN A 1 150 ? -7.764 15.854 -7.790 1.00 93.81 150 ASN A CA 1
ATOM 1206 C C . ASN A 1 150 ? -8.105 15.947 -6.296 1.00 93.81 150 ASN A C 1
ATOM 1208 O O . ASN A 1 150 ? -9.166 15.450 -5.890 1.00 93.81 150 ASN A O 1
ATOM 1212 N N . GLY A 1 151 ? -7.236 16.588 -5.507 1.00 93.38 151 GLY A N 1
ATOM 1213 C CA . GLY A 1 151 ? -7.404 16.806 -4.072 1.00 93.38 151 GLY A CA 1
ATOM 1214 C C . GLY A 1 151 ? -7.243 15.550 -3.217 1.00 93.38 151 GLY A C 1
ATOM 1215 O O . GLY A 1 151 ? -7.827 15.498 -2.140 1.00 93.38 151 GLY A O 1
ATOM 1216 N N . VAL A 1 152 ? -6.502 14.546 -3.694 1.00 94.69 152 VAL A N 1
ATOM 1217 C CA . VAL A 1 152 ? -6.266 13.299 -2.951 1.00 94.69 152 VAL A CA 1
ATOM 1218 C C . VAL A 1 152 ? -5.248 13.555 -1.846 1.00 94.69 152 VAL A C 1
ATOM 1220 O O . VAL A 1 152 ? -4.113 13.948 -2.128 1.00 94.69 152 VAL A O 1
ATOM 1223 N N . GLN A 1 153 ? -5.638 13.307 -0.597 1.00 93.12 153 GLN A N 1
ATOM 1224 C CA . GLN A 1 153 ? -4.728 13.436 0.541 1.00 93.12 153 GLN A CA 1
ATOM 1225 C C . GLN A 1 153 ? -3.869 12.175 0.684 1.00 93.12 153 GLN A C 1
ATOM 1227 O O . GLN A 1 153 ? -4.369 11.054 0.751 1.00 93.12 153 GLN A O 1
ATOM 1232 N N . ILE A 1 154 ? -2.553 12.364 0.723 1.00 93.56 154 ILE A N 1
ATOM 1233 C CA . ILE A 1 154 ? -1.589 11.299 1.011 1.00 93.56 154 ILE A CA 1
ATOM 1234 C C . ILE A 1 154 ? -0.882 11.592 2.326 1.00 93.56 154 ILE A C 1
ATOM 1236 O O . ILE A 1 154 ? -0.790 12.745 2.752 1.00 93.56 154 ILE A O 1
ATOM 1240 N N . TYR A 1 155 ? -0.354 10.546 2.947 1.00 92.81 155 TYR A N 1
ATOM 1241 C CA . TYR A 1 155 ? 0.416 10.670 4.169 1.00 92.81 155 TYR A CA 1
ATOM 1242 C C . TYR A 1 155 ? 1.661 11.537 3.946 1.00 92.81 155 TYR A C 1
ATOM 1244 O O . TYR A 1 155 ? 2.430 11.314 3.009 1.00 92.81 155 TYR A O 1
ATOM 1252 N N . GLN A 1 156 ? 1.851 12.513 4.830 1.00 88.00 156 GLN A N 1
ATOM 1253 C CA . GLN A 1 156 ? 3.040 13.356 4.895 1.00 88.00 156 GLN A CA 1
ATOM 1254 C C . GLN A 1 156 ? 3.824 12.982 6.146 1.00 88.00 156 GLN A C 1
ATOM 1256 O O . GLN A 1 156 ? 3.249 12.862 7.228 1.00 88.00 156 GLN A O 1
ATOM 1261 N N . PHE A 1 157 ? 5.134 12.792 6.003 1.00 86.56 157 PHE A N 1
ATOM 1262 C CA . PHE A 1 157 ? 5.977 12.502 7.155 1.00 86.56 157 PHE A CA 1
ATOM 1263 C C . PHE A 1 157 ? 6.046 13.738 8.066 1.00 86.56 157 PHE A C 1
ATOM 1265 O O . PHE A 1 157 ? 6.277 14.838 7.557 1.00 86.56 157 PHE A O 1
ATOM 1272 N N . PRO A 1 158 ? 5.849 13.586 9.387 1.00 85.62 158 PRO A N 1
ATOM 1273 C CA . PRO A 1 158 ? 5.839 14.713 10.312 1.00 85.62 158 PRO A CA 1
ATOM 1274 C C . PRO A 1 158 ? 7.213 15.387 10.361 1.00 85.62 158 PRO A C 1
ATOM 1276 O O . PRO A 1 158 ? 8.233 14.722 10.526 1.00 85.62 158 PRO A O 1
ATOM 1279 N N . THR A 1 159 ? 7.252 16.710 10.234 1.00 81.38 159 THR A N 1
ATOM 1280 C CA . THR A 1 159 ? 8.493 17.509 10.272 1.00 81.38 159 THR A CA 1
ATOM 1281 C C . THR A 1 159 ? 8.631 18.334 11.550 1.00 81.38 159 THR A C 1
ATOM 1283 O O . THR A 1 159 ? 9.513 19.180 11.635 1.00 81.38 159 THR A O 1
ATOM 1286 N N . ASP A 1 160 ? 7.754 18.107 12.527 1.00 79.00 160 ASP A N 1
ATOM 1287 C CA . ASP A 1 160 ? 7.648 18.944 13.727 1.00 79.00 160 ASP A CA 1
ATOM 1288 C C . ASP A 1 160 ? 8.756 18.658 14.758 1.00 79.00 160 ASP A C 1
ATOM 1290 O O . ASP A 1 160 ? 9.109 19.533 15.545 1.00 79.00 160 ASP A O 1
ATOM 1294 N N . GLU A 1 161 ? 9.336 17.452 14.751 1.00 77.88 161 GLU A N 1
ATOM 1295 C CA . GLU A 1 161 ? 10.499 17.114 15.580 1.00 77.88 161 GLU A CA 1
ATOM 1296 C C . GLU A 1 161 ? 11.806 17.443 14.856 1.00 77.88 161 GLU A C 1
ATOM 1298 O O . GLU A 1 161 ? 12.166 16.794 13.875 1.00 77.88 161 GLU A O 1
ATOM 1303 N N . GLU A 1 162 ? 12.571 18.389 15.399 1.00 73.56 162 GLU A N 1
ATOM 1304 C CA . GLU A 1 162 ? 13.848 18.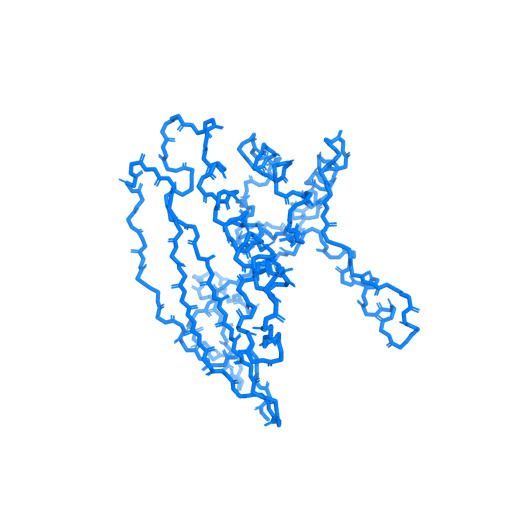858 14.841 1.00 73.56 162 GLU A CA 1
ATOM 1305 C C . GLU A 1 162 ? 14.878 17.727 14.636 1.00 73.56 162 GLU A C 1
ATOM 1307 O O . GLU A 1 162 ? 15.650 17.749 13.681 1.00 73.56 162 GLU A O 1
ATOM 1312 N N . THR A 1 163 ? 14.844 16.686 15.474 1.00 76.56 163 THR A N 1
ATOM 1313 C CA . THR A 1 163 ? 15.753 15.526 15.411 1.00 76.56 163 THR A CA 1
ATOM 1314 C C . THR A 1 163 ? 15.517 14.618 14.203 1.00 76.56 163 THR A C 1
ATOM 1316 O O . THR A 1 163 ? 16.444 13.939 13.759 1.00 76.56 163 THR A O 1
ATOM 1319 N N . VAL A 1 164 ? 14.294 14.592 13.665 1.00 78.00 164 VAL A N 1
ATOM 1320 C CA . VAL A 1 164 ? 13.900 13.745 12.524 1.00 78.00 164 VAL A CA 1
ATOM 1321 C C . VAL A 1 164 ? 13.388 14.553 11.332 1.00 78.00 164 VAL A C 1
ATOM 1323 O O . VAL 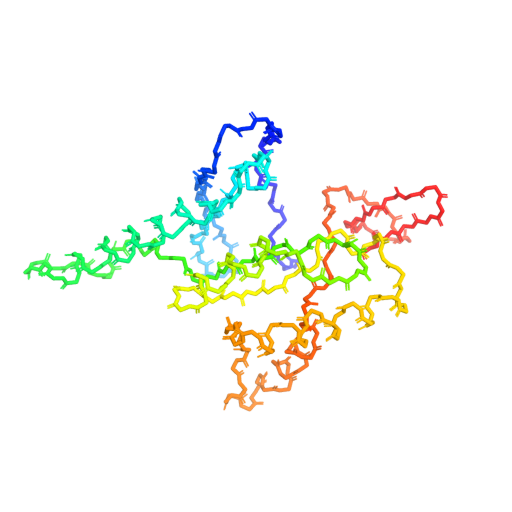A 1 164 ? 13.146 13.979 10.271 1.00 78.00 164 VAL A O 1
ATOM 1326 N N . ALA A 1 165 ? 13.271 15.877 11.463 1.00 78.62 165 ALA A N 1
ATOM 1327 C CA . ALA A 1 165 ? 12.745 16.772 10.438 1.00 78.62 165 ALA A CA 1
ATOM 1328 C C . ALA A 1 165 ? 13.533 16.689 9.126 1.00 78.62 165 ALA A C 1
ATOM 1330 O O . ALA A 1 165 ? 12.924 16.589 8.064 1.00 78.62 165 ALA A O 1
ATOM 1331 N N . GLU A 1 166 ? 14.870 16.661 9.173 1.00 79.38 166 GLU A N 1
ATOM 1332 C CA . GLU A 1 166 ? 15.700 16.545 7.963 1.00 79.38 166 GLU A CA 1
ATOM 1333 C C . GLU A 1 166 ? 15.479 15.206 7.241 1.00 79.38 166 GLU A C 1
ATOM 1335 O O . GLU A 1 166 ? 15.325 15.152 6.016 1.00 79.38 166 GLU A O 1
ATOM 1340 N N . ILE A 1 167 ? 15.397 14.110 7.999 1.00 81.12 167 ILE A N 1
ATOM 1341 C CA . ILE A 1 167 ? 15.155 12.770 7.452 1.00 81.12 167 ILE A CA 1
ATOM 1342 C C . ILE A 1 167 ? 13.743 12.701 6.857 1.00 81.12 167 ILE A C 1
ATOM 1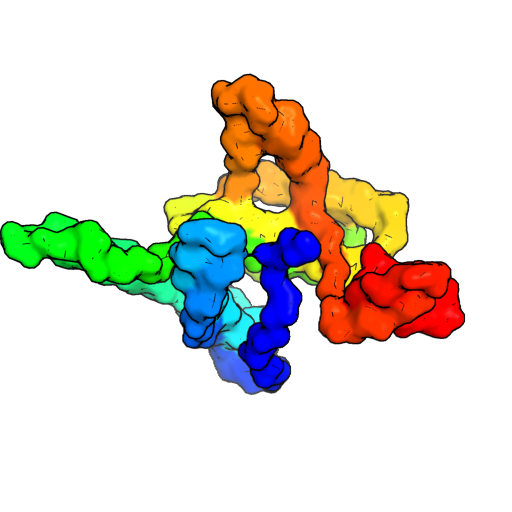344 O O . ILE A 1 167 ? 13.565 12.260 5.725 1.00 81.12 167 ILE A O 1
ATOM 1348 N N . ASN A 1 168 ? 12.736 13.202 7.563 1.00 82.62 168 ASN A N 1
ATOM 1349 C CA . ASN A 1 168 ? 11.350 13.166 7.103 1.00 82.62 168 ASN A CA 1
ATOM 1350 C C . ASN A 1 168 ? 11.117 14.090 5.902 1.00 82.62 168 ASN A C 1
ATOM 1352 O O . ASN A 1 168 ? 10.440 13.697 4.951 1.00 82.62 168 ASN A O 1
ATOM 1356 N N . ALA A 1 169 ? 11.747 15.267 5.874 1.00 80.50 169 ALA A N 1
ATOM 1357 C CA . ALA A 1 169 ? 11.710 16.164 4.725 1.00 80.50 169 ALA A CA 1
ATOM 1358 C C . ALA A 1 169 ? 12.326 15.504 3.485 1.00 80.50 169 ALA A C 1
ATOM 1360 O O . ALA A 1 169 ? 11.730 15.532 2.406 1.00 80.50 169 ALA A O 1
ATOM 1361 N N . THR A 1 170 ? 13.482 14.847 3.632 1.00 81.94 170 THR A N 1
ATOM 1362 C CA . THR A 1 170 ? 14.081 14.105 2.515 1.00 81.94 170 THR A CA 1
ATOM 1363 C C . THR A 1 170 ? 13.200 12.934 2.079 1.00 81.94 170 THR A C 1
ATOM 1365 O O . THR A 1 170 ? 13.038 12.732 0.877 1.00 81.94 170 THR A O 1
ATOM 1368 N N . MET A 1 171 ? 12.559 12.204 2.996 1.00 80.69 171 MET A N 1
ATOM 1369 C CA . MET A 1 171 ? 11.637 11.109 2.652 1.00 80.69 171 MET A CA 1
ATOM 1370 C C . MET A 1 171 ? 10.407 11.592 1.878 1.00 80.69 171 MET A C 1
ATOM 1372 O O . MET A 1 171 ? 10.056 10.990 0.862 1.00 80.69 171 MET A O 1
ATOM 1376 N N . SER A 1 172 ? 9.807 12.712 2.281 1.00 77.94 172 SER A N 1
ATOM 1377 C CA . SER A 1 172 ? 8.661 13.307 1.581 1.00 77.94 172 SER A CA 1
ATOM 1378 C C . SER A 1 172 ? 8.996 13.706 0.139 1.00 77.94 172 SER A C 1
ATOM 1380 O O . SER A 1 172 ? 8.173 13.518 -0.756 1.00 77.94 172 SER A O 1
ATOM 1382 N N . VAL A 1 173 ? 10.226 14.164 -0.131 1.00 81.31 173 VAL A N 1
ATOM 1383 C CA . VAL A 1 173 ? 10.696 14.477 -1.499 1.00 81.31 173 VAL A CA 1
ATOM 1384 C C . VAL A 1 173 ? 10.767 13.230 -2.390 1.00 81.31 173 VAL A C 1
ATOM 1386 O O . VAL A 1 173 ? 10.644 13.325 -3.613 1.00 81.31 173 VAL A O 1
ATOM 1389 N N . HIS A 1 174 ? 10.944 12.042 -1.809 1.00 83.62 174 HIS A N 1
ATOM 1390 C CA . HIS A 1 174 ? 11.039 10.802 -2.575 1.00 83.62 174 HIS A CA 1
ATOM 1391 C C . HIS A 1 174 ? 9.679 10.218 -2.974 1.00 83.62 174 HIS A C 1
ATOM 1393 O O . HIS A 1 174 ? 9.671 9.257 -3.754 1.00 83.62 174 HIS A O 1
ATOM 1399 N N . LEU A 1 175 ? 8.561 10.785 -2.506 1.00 87.31 175 LEU A N 1
ATOM 1400 C CA . LEU A 1 175 ? 7.217 10.329 -2.851 1.00 87.31 175 LEU A CA 1
ATOM 1401 C C . LEU A 1 175 ? 6.873 10.593 -4.334 1.00 87.31 175 LEU A C 1
ATOM 1403 O O . LEU A 1 175 ? 7.208 11.646 -4.879 1.00 87.31 175 LEU A O 1
ATOM 1407 N N . PRO A 1 176 ? 6.184 9.652 -5.006 1.00 92.06 176 PRO A N 1
ATOM 1408 C CA . PRO A 1 176 ? 5.930 8.273 -4.574 1.00 92.06 176 PRO A CA 1
ATOM 1409 C C . PRO A 1 176 ? 7.217 7.426 -4.560 1.00 92.06 176 PRO A C 1
ATOM 1411 O O . PRO A 1 176 ? 8.084 7.570 -5.434 1.00 92.06 176 PRO A O 1
ATOM 1414 N N . PHE A 1 177 ? 7.349 6.515 -3.586 1.00 93.25 177 PHE A N 1
ATOM 1415 C CA . PHE A 1 177 ? 8.551 5.677 -3.467 1.00 93.25 177 PHE A CA 1
ATOM 1416 C C . PHE A 1 177 ? 8.657 4.707 -4.640 1.00 93.25 177 PHE A C 1
ATOM 1418 O O . PHE A 1 177 ? 7.691 4.047 -5.000 1.00 93.25 177 PHE A O 1
ATOM 1425 N N . ALA A 1 178 ? 9.843 4.594 -5.228 1.00 93.19 178 ALA A N 1
ATOM 1426 C CA . ALA A 1 178 ? 10.108 3.656 -6.310 1.00 93.19 178 ALA A CA 1
ATOM 1427 C C . ALA A 1 178 ? 10.700 2.382 -5.706 1.00 93.19 178 ALA A C 1
ATOM 1429 O O . ALA A 1 178 ? 11.841 2.408 -5.248 1.00 93.19 178 ALA A O 1
ATOM 1430 N N . VAL A 1 179 ? 9.915 1.304 -5.652 1.00 93.06 179 VAL A N 1
ATOM 1431 C CA . VAL A 1 179 ? 10.289 0.090 -4.915 1.00 93.06 179 VAL A CA 1
ATOM 1432 C C . VAL A 1 179 ? 10.531 -1.092 -5.848 1.00 93.06 179 VAL A C 1
ATOM 1434 O O . VAL A 1 179 ? 9.838 -1.290 -6.852 1.00 93.06 179 VAL A O 1
ATOM 1437 N N . VAL A 1 180 ? 11.517 -1.907 -5.479 1.00 90.62 180 VAL A N 1
ATOM 1438 C CA . VAL A 1 180 ? 11.836 -3.180 -6.125 1.00 90.62 180 VAL A CA 1
ATOM 1439 C C . VAL A 1 180 ? 11.822 -4.254 -5.046 1.00 90.62 180 VAL A C 1
ATOM 1441 O O . VAL A 1 180 ? 12.503 -4.139 -4.033 1.00 90.62 180 VAL A O 1
ATOM 1444 N N . GLY A 1 181 ? 11.006 -5.287 -5.244 1.00 87.12 181 GLY A N 1
ATOM 1445 C CA . GLY A 1 181 ? 10.957 -6.445 -4.357 1.00 87.12 181 GLY A CA 1
ATOM 1446 C C . GLY A 1 181 ? 11.739 -7.614 -4.949 1.00 87.12 181 GLY A C 1
ATOM 1447 O O . GLY A 1 181 ? 11.555 -7.939 -6.127 1.00 87.12 181 GLY A O 1
ATOM 1448 N N . SER A 1 182 ? 12.568 -8.260 -4.126 1.00 83.69 182 SER A N 1
ATOM 1449 C CA . SER A 1 182 ? 13.181 -9.556 -4.430 1.00 83.69 182 SER A CA 1
ATOM 1450 C C . SER A 1 182 ? 13.232 -10.447 -3.190 1.00 83.69 182 SER A C 1
ATOM 1452 O O . SER A 1 182 ? 13.557 -9.992 -2.092 1.00 83.69 182 SER A O 1
ATOM 1454 N N . THR A 1 183 ? 12.921 -11.728 -3.377 1.00 79.81 183 THR A N 1
ATOM 1455 C CA . THR A 1 183 ? 13.152 -12.796 -2.393 1.00 79.81 183 THR A CA 1
ATOM 1456 C C . THR A 1 183 ? 14.437 -13.573 -2.669 1.00 79.81 183 THR A C 1
ATOM 1458 O O . THR A 1 183 ? 14.830 -14.400 -1.849 1.00 79.81 183 THR A O 1
ATOM 1461 N N . GLU A 1 184 ? 15.063 -13.344 -3.823 1.00 81.50 184 GLU A N 1
ATOM 1462 C CA . GLU A 1 184 ? 16.289 -14.012 -4.244 1.00 81.50 184 GLU A CA 1
ATOM 1463 C C . GLU A 1 184 ? 17.504 -13.238 -3.737 1.00 81.50 184 GLU A C 1
ATOM 1465 O O . GLU A 1 184 ? 17.564 -12.011 -3.843 1.00 81.50 184 GLU A O 1
ATOM 1470 N N . GLU A 1 185 ? 18.477 -13.959 -3.185 1.00 84.00 185 GLU A N 1
ATOM 1471 C CA . GLU A 1 185 ? 19.747 -13.382 -2.762 1.00 84.00 185 GLU A CA 1
ATOM 1472 C C . GLU A 1 185 ? 20.821 -13.684 -3.803 1.00 84.00 185 GLU A C 1
ATOM 1474 O O . GLU A 1 185 ? 21.091 -14.842 -4.128 1.00 84.00 185 GLU A O 1
ATOM 1479 N N . VAL A 1 186 ? 21.456 -12.630 -4.308 1.00 85.75 186 VAL A N 1
ATOM 1480 C CA . VAL A 1 186 ? 22.547 -12.717 -5.278 1.00 85.75 186 VAL A CA 1
ATOM 1481 C C . VAL A 1 186 ? 23.829 -12.229 -4.611 1.00 85.75 186 VAL A C 1
ATOM 1483 O O . VAL A 1 186 ? 23.832 -11.277 -3.825 1.00 85.75 186 VAL A O 1
ATOM 1486 N N . LYS A 1 187 ? 24.947 -12.890 -4.918 1.00 86.38 187 LYS A N 1
ATOM 1487 C CA . LYS A 1 187 ? 26.266 -12.475 -4.442 1.00 86.38 187 LYS A CA 1
ATOM 1488 C C . LYS A 1 187 ? 26.758 -11.285 -5.267 1.00 86.38 187 LYS A C 1
ATOM 1490 O O . LYS A 1 187 ? 27.157 -11.451 -6.417 1.00 86.38 187 LYS A O 1
ATOM 1495 N N . ILE A 1 188 ? 26.772 -10.099 -4.663 1.00 81.38 188 ILE A N 1
ATOM 1496 C CA . ILE A 1 188 ? 27.307 -8.873 -5.267 1.00 81.38 188 ILE A CA 1
ATOM 1497 C C . ILE A 1 188 ? 28.637 -8.561 -4.570 1.00 81.38 188 ILE A C 1
ATOM 1499 O O . ILE A 1 188 ? 28.689 -8.137 -3.413 1.00 81.38 188 ILE A O 1
ATOM 1503 N N . GLY A 1 189 ? 29.746 -8.853 -5.255 1.00 84.25 189 GLY A N 1
ATOM 1504 C CA . GLY A 1 189 ? 31.087 -8.792 -4.668 1.00 84.25 189 GLY A CA 1
ATOM 1505 C C . GLY A 1 189 ? 31.264 -9.818 -3.540 1.00 84.25 189 GLY A C 1
ATOM 1506 O O . GLY A 1 189 ? 31.213 -11.024 -3.779 1.00 84.25 189 GLY A O 1
ATOM 1507 N N . ASN A 1 190 ? 31.462 -9.340 -2.306 1.00 86.19 190 ASN A N 1
ATOM 1508 C CA . ASN A 1 190 ? 31.666 -10.181 -1.115 1.00 86.19 190 ASN A CA 1
ATOM 1509 C C . ASN A 1 190 ? 30.445 -10.263 -0.183 1.00 86.19 190 ASN A C 1
ATOM 1511 O O . ASN A 1 190 ? 30.547 -10.867 0.884 1.00 86.19 190 ASN A O 1
ATOM 1515 N N . LYS A 1 191 ? 29.303 -9.666 -0.548 1.00 85.88 191 LYS A N 1
ATOM 1516 C CA . LYS A 1 191 ? 28.089 -9.670 0.282 1.00 85.88 191 LYS A CA 1
ATOM 1517 C C . LYS A 1 191 ? 26.926 -10.324 -0.463 1.00 85.88 191 LYS A C 1
ATOM 1519 O O . LYS A 1 191 ? 26.785 -10.160 -1.673 1.00 85.88 191 LYS A O 1
ATOM 1524 N N . MET A 1 192 ? 26.105 -11.065 0.276 1.00 83.19 192 MET A N 1
ATOM 1525 C CA . MET A 1 192 ? 24.798 -11.512 -0.202 1.00 83.19 192 MET A CA 1
ATOM 1526 C C . MET A 1 192 ? 23.822 -10.347 -0.056 1.00 83.19 192 MET A C 1
ATOM 1528 O O . MET A 1 192 ? 23.751 -9.737 1.013 1.00 83.19 192 MET A O 1
ATOM 1532 N N . ALA A 1 193 ? 23.111 -10.018 -1.128 1.00 84.44 193 ALA A N 1
ATOM 1533 C CA . ALA A 1 193 ? 22.093 -8.977 -1.129 1.00 84.44 193 ALA A CA 1
ATOM 1534 C C . ALA A 1 193 ? 20.838 -9.491 -1.834 1.00 84.44 193 ALA A C 1
ATOM 1536 O O . ALA A 1 193 ? 20.936 -10.239 -2.808 1.00 84.44 193 ALA A O 1
ATOM 1537 N N . LYS A 1 194 ? 19.659 -9.083 -1.353 1.00 84.62 194 LYS A N 1
ATOM 1538 C CA . LYS A 1 194 ? 18.404 -9.325 -2.072 1.00 84.62 194 LYS A CA 1
ATOM 1539 C C . LYS A 1 194 ? 18.443 -8.522 -3.363 1.00 84.62 194 LYS A C 1
ATOM 1541 O O . LYS A 1 194 ? 18.628 -7.313 -3.309 1.00 84.62 194 LYS A O 1
ATOM 1546 N N . ALA A 1 195 ? 18.326 -9.198 -4.496 1.00 86.88 195 ALA A N 1
ATOM 1547 C CA . ALA A 1 195 ? 18.506 -8.568 -5.796 1.00 86.88 195 ALA A CA 1
ATOM 1548 C C . ALA A 1 195 ? 17.719 -9.301 -6.882 1.00 86.88 195 ALA A C 1
ATOM 1550 O O . ALA A 1 195 ? 17.360 -10.468 -6.721 1.00 86.88 195 ALA A O 1
ATOM 1551 N N . ARG A 1 196 ? 17.444 -8.618 -7.995 1.00 86.31 196 ARG A N 1
ATOM 1552 C CA . ARG A 1 196 ? 16.874 -9.219 -9.208 1.00 86.31 196 ARG A CA 1
ATOM 1553 C C . ARG A 1 196 ? 17.966 -9.358 -10.257 1.00 86.31 196 ARG A C 1
ATOM 1555 O O . ARG A 1 196 ? 18.549 -8.359 -10.682 1.00 86.31 196 ARG A O 1
ATOM 1562 N N . GLN A 1 197 ? 18.236 -10.592 -10.670 1.00 87.81 197 GLN A N 1
ATOM 1563 C CA . GLN A 1 197 ? 19.194 -10.889 -11.729 1.00 87.81 197 GLN A CA 1
ATOM 1564 C C . GLN A 1 197 ? 18.499 -10.846 -13.093 1.00 87.81 197 GLN A C 1
ATOM 1566 O O . GLN A 1 197 ? 17.549 -11.583 -13.347 1.00 87.81 197 GLN A O 1
ATOM 1571 N N . TYR A 1 198 ? 19.025 -10.025 -13.994 1.00 89.56 198 TYR A N 1
ATOM 1572 C CA . TYR A 1 198 ? 18.659 -9.991 -15.406 1.00 89.56 198 TYR A CA 1
ATOM 1573 C C . TYR A 1 198 ? 19.860 -10.400 -16.274 1.00 89.56 198 TYR A C 1
ATOM 1575 O O . TYR A 1 198 ? 21.007 -10.315 -15.816 1.00 89.56 198 TYR A O 1
ATOM 1583 N N . PRO A 1 199 ? 19.645 -10.795 -17.545 1.00 90.75 199 PRO A N 1
ATOM 1584 C CA . PRO A 1 199 ? 20.744 -11.069 -18.474 1.00 90.75 199 PRO A CA 1
ATOM 1585 C C . PRO A 1 199 ? 21.700 -9.881 -18.668 1.00 90.75 199 PRO A C 1
ATOM 1587 O O . PRO A 1 199 ? 22.875 -10.075 -18.956 1.00 90.75 199 PRO A O 1
ATOM 1590 N N . TRP A 1 200 ? 21.200 -8.653 -18.501 1.00 89.75 200 TRP A N 1
ATOM 1591 C CA . TRP A 1 200 ? 21.948 -7.407 -18.699 1.00 89.75 200 TRP A CA 1
ATOM 1592 C C . TRP A 1 200 ? 22.473 -6.765 -17.406 1.00 89.75 200 TRP A C 1
ATOM 1594 O O . TRP A 1 200 ? 23.132 -5.730 -17.477 1.00 89.75 200 TRP A O 1
ATOM 1604 N N . GLY A 1 201 ? 22.189 -7.323 -16.225 1.00 89.19 201 GLY A N 1
ATOM 1605 C CA . GLY A 1 201 ? 22.660 -6.739 -14.968 1.00 89.19 201 GLY A CA 1
ATOM 1606 C C . GLY A 1 201 ? 21.913 -7.209 -13.726 1.00 89.19 201 GLY A C 1
ATOM 1607 O O . GLY A 1 201 ? 21.024 -8.054 -13.794 1.00 89.19 201 GLY A O 1
ATOM 1608 N N . VAL A 1 202 ? 22.287 -6.641 -12.581 1.00 88.12 202 VAL A N 1
ATOM 1609 C CA . VAL A 1 202 ? 21.715 -6.962 -11.267 1.00 88.12 202 VAL A CA 1
ATOM 1610 C C . VAL A 1 202 ? 21.127 -5.701 -10.660 1.00 88.12 202 VAL A C 1
ATOM 1612 O O . VAL A 1 202 ? 21.818 -4.688 -10.568 1.00 88.12 202 VAL A O 1
ATOM 1615 N N . VAL A 1 203 ? 19.864 -5.767 -10.246 1.00 87.38 203 VAL A N 1
ATOM 1616 C CA . VAL A 1 203 ? 19.200 -4.684 -9.512 1.00 87.38 203 VAL A CA 1
ATOM 1617 C C . VAL A 1 203 ? 19.205 -5.039 -8.033 1.00 87.38 203 VAL A C 1
ATOM 1619 O O . VAL A 1 203 ? 18.582 -6.031 -7.653 1.00 87.38 203 VAL A O 1
ATOM 1622 N N . GLN A 1 204 ? 19.933 -4.253 -7.238 1.00 83.31 204 GLN A N 1
ATOM 1623 C CA . GLN A 1 204 ? 19.976 -4.338 -5.777 1.00 83.31 204 GLN A CA 1
ATOM 1624 C C . GLN A 1 204 ? 18.948 -3.393 -5.154 1.00 83.31 204 GLN A C 1
ATOM 1626 O O . GLN A 1 204 ? 18.817 -2.262 -5.674 1.00 83.31 204 GLN A O 1
#

Organism: Mus musculus (NCBI:txid10090)

Sequence (204 aa):
MDTLFNTKFESDPATHNEPGVRLKARSYELQESNVRLKLTIVDTVGFGDQINKDDSYKPIVEYIDAQFEAYLQEELKIKRSLFNYHDTRIHACLYFIAPTGHSLKSLDLVTMKKLDSKVNIIPIIAKADTIAKNELHKFKSKIMSELVSNGVQIYQFPTDEETVAEINATMSVHLPFAVVGSTEEVKIGNKMAKARQYPWGVVQ

Secondary structure (DSSP, 8-state):
---S-------PPPPS--SS-EEEEEEEEEEETTEEEEEEEEEEESTTTSS--TTTTHHHHHHHHHHHHHHHHHHT-SS--GGG----S---EEEEE---SS---HHHHHHHHHHTTTS-EEEEETTGGGS-HHHHHHHHHHHHHHHHHTT---------SHHHHHHHHHHHHTPSEE------EEEETTEEEE-EEETTEEE-

Foldseek 3Di:
DFDPDLDDDDDDDADLQDQAKAKDKDWDWDDGDPDIDTDIDIDIGNQPSDPDRLCRLVNVLVVLVVLVVVLVVLVPDPDHDNVPDDRPHAAEDEAEAEPPLPAGDPSSLSNLQSCQVRYAYQYAHEPLVVDDPVSVVVHQVRHVVSCVVSVRHHHQQDLPDVVCNVVSVVVNVCPNPYDDDAPDWDDDPPDTDRWDDDPVDIGD

InterPro domains:
  IPR016491 Septin [PIRSF006698] (2-204)
  IPR016491 Septin [cd01850] (1-204)
  IPR027417 P-loop containing nucleoside triphosphate hydrolase [G3DSA:3.40.50.300] (1-204)
  IPR027417 P-loop containing nucleoside triphosphate hydrolase [SSF52540] (3-201)
  IPR030379 Septin-type guanine nucleotide-binding (G) domain [PF00735] (4-203)
  IPR030379 Septin-type guanine nucleotide-binding (G) domain [PS51719] (1-204)

pLDDT: mean 86.89, std 10.75, range [31.2, 96.69]